Protein AF-A0A812WUX8-F1 (afdb_monomer_lite)

Organism: Symbiodinium pilosum (NCBI:txid2952)

Structure (mmCIF, N/CA/C/O backbone):
data_AF-A0A812WUX8-F1
#
_entry.id   AF-A0A812WUX8-F1
#
loop_
_atom_site.group_PDB
_atom_site.id
_atom_site.type_symbol
_atom_site.label_atom_id
_atom_site.label_alt_id
_atom_site.label_comp_id
_atom_site.label_asym_id
_atom_site.label_entity_id
_atom_site.label_seq_id
_atom_site.pdbx_PDB_ins_code
_atom_site.Cartn_x
_atom_site.Cartn_y
_atom_site.Cartn_z
_atom_site.occupancy
_atom_site.B_iso_or_equiv
_atom_site.auth_seq_id
_atom_site.auth_comp_id
_atom_site.auth_asym_id
_atom_site.auth_atom_id
_atom_site.pdbx_PDB_model_num
ATOM 1 N N . MET A 1 1 ? 25.945 9.330 26.900 1.00 35.69 1 MET A N 1
ATOM 2 C CA . MET A 1 1 ? 24.870 10.074 27.584 1.00 35.69 1 MET A CA 1
ATOM 3 C C . MET A 1 1 ? 23.588 9.298 27.374 1.00 35.69 1 MET A C 1
ATOM 5 O O . MET A 1 1 ? 23.175 9.161 26.233 1.00 35.69 1 MET A O 1
ATOM 9 N N . VAL A 1 2 ? 23.043 8.700 28.431 1.00 39.44 2 VAL A N 1
ATOM 10 C CA . VAL A 1 2 ? 21.723 8.056 28.388 1.00 39.44 2 VAL A CA 1
ATOM 11 C C . VAL A 1 2 ? 20.717 9.194 28.241 1.00 39.44 2 VAL A C 1
ATOM 13 O O . VAL A 1 2 ? 20.688 10.071 29.102 1.00 39.44 2 VAL A O 1
ATOM 16 N N . ALA A 1 3 ? 20.000 9.258 27.118 1.00 45.72 3 ALA A N 1
ATOM 17 C CA . ALA A 1 3 ? 18.917 10.221 26.953 1.00 45.72 3 ALA A CA 1
ATOM 18 C C . ALA A 1 3 ? 17.930 10.015 28.109 1.00 45.72 3 ALA A C 1
ATOM 20 O O . ALA A 1 3 ? 17.548 8.876 28.385 1.00 45.72 3 ALA A O 1
ATOM 21 N N . ALA A 1 4 ? 17.582 11.079 28.833 1.00 50.16 4 ALA A N 1
ATOM 22 C CA . ALA A 1 4 ? 16.507 11.000 29.807 1.00 50.16 4 ALA A CA 1
ATOM 23 C C . ALA A 1 4 ? 15.247 10.549 29.054 1.00 50.16 4 ALA A C 1
ATOM 25 O O . ALA A 1 4 ? 14.878 11.179 28.065 1.00 50.16 4 ALA A O 1
ATOM 26 N N . ASN A 1 5 ? 14.636 9.435 29.467 1.00 55.25 5 ASN A N 1
ATOM 27 C CA . ASN A 1 5 ? 13.301 9.080 28.993 1.00 55.25 5 ASN A CA 1
ATOM 28 C C . ASN A 1 5 ? 12.353 10.149 29.541 1.00 55.25 5 ASN A C 1
ATOM 30 O O . ASN A 1 5 ? 11.999 10.125 30.720 1.00 55.25 5 ASN A O 1
ATOM 34 N N . GLU A 1 6 ? 12.022 11.127 28.708 1.00 72.94 6 GLU A N 1
ATOM 35 C CA . GLU A 1 6 ? 11.059 12.169 29.034 1.00 72.94 6 GLU A CA 1
ATOM 36 C C . GLU A 1 6 ? 9.650 11.652 28.755 1.00 72.94 6 GLU A C 1
ATOM 38 O O . GLU A 1 6 ? 9.438 10.853 27.843 1.00 72.94 6 GLU A O 1
ATOM 43 N N . MET A 1 7 ? 8.693 12.074 29.578 1.00 81.88 7 MET A N 1
ATOM 44 C CA . MET A 1 7 ? 7.343 11.520 29.563 1.00 81.88 7 MET A CA 1
ATOM 45 C C . MET A 1 7 ? 6.387 12.486 28.868 1.00 81.88 7 MET A C 1
ATOM 47 O O . MET A 1 7 ? 6.335 13.670 29.200 1.00 81.88 7 MET A O 1
ATOM 51 N N . LEU A 1 8 ? 5.610 11.964 27.927 1.00 87.62 8 LEU A N 1
ATOM 52 C CA . LEU A 1 8 ? 4.454 12.624 27.345 1.00 87.62 8 LEU A CA 1
ATOM 53 C C . LEU A 1 8 ? 3.216 12.297 28.176 1.00 87.62 8 LEU A C 1
ATOM 55 O O . LEU A 1 8 ? 2.944 11.123 28.436 1.00 87.62 8 LEU A O 1
ATOM 59 N N . GLN A 1 9 ? 2.437 13.313 28.542 1.00 88.69 9 GLN A N 1
ATOM 60 C CA . GLN A 1 9 ? 1.158 13.093 29.206 1.00 88.69 9 GLN A CA 1
ATOM 61 C C . GLN A 1 9 ? 0.034 13.006 28.172 1.00 88.69 9 GLN A C 1
ATOM 63 O O . GLN A 1 9 ? -0.176 13.926 27.384 1.00 88.69 9 GLN A O 1
ATOM 68 N N . VAL A 1 10 ? -0.715 11.906 28.201 1.00 90.50 10 VAL A N 1
ATOM 69 C CA . VAL A 1 10 ? -1.926 11.724 27.396 1.00 90.50 10 VAL A CA 1
ATOM 70 C C . VAL A 1 10 ? -3.120 11.575 28.328 1.00 90.50 10 VAL A C 1
ATOM 72 O O . VAL A 1 10 ? -3.087 10.753 29.239 1.00 90.50 10 VAL A O 1
ATOM 75 N N . ALA A 1 11 ? -4.187 12.338 28.104 1.00 90.50 11 ALA A N 1
ATOM 76 C CA . ALA A 1 11 ? -5.390 12.305 28.932 1.00 90.50 11 ALA A CA 1
ATOM 77 C C . ALA A 1 11 ? -6.656 12.046 28.108 1.00 90.50 11 ALA A C 1
ATOM 79 O O . ALA A 1 11 ? -6.882 12.678 27.078 1.00 90.50 11 ALA A O 1
ATOM 80 N N . LEU A 1 12 ? -7.518 11.149 28.585 1.00 88.81 12 LEU A N 1
ATOM 81 C CA . LEU A 1 12 ? -8.880 11.000 28.079 1.00 88.81 12 LEU A CA 1
ATOM 82 C C . LEU A 1 12 ? -9.805 12.049 28.701 1.00 88.81 12 LEU A C 1
ATOM 84 O O . LEU A 1 12 ? -9.626 12.465 29.844 1.00 88.81 12 LEU A O 1
ATOM 88 N N . LEU A 1 13 ? -10.894 12.362 27.996 1.00 83.81 13 LEU A N 1
ATOM 89 C CA . LEU A 1 13 ? -12.014 13.142 28.543 1.00 83.81 13 LEU A CA 1
ATOM 90 C C . LEU A 1 13 ? -12.630 12.529 29.810 1.00 83.81 13 LEU A C 1
ATOM 92 O O . LEU A 1 13 ? -13.200 13.245 30.626 1.00 83.81 13 LEU A O 1
ATOM 96 N N . SER A 1 14 ? -12.509 11.211 29.986 1.00 84.12 14 SER A N 1
ATOM 97 C CA . SER A 1 14 ? -12.950 10.507 31.193 1.00 84.12 14 SER A CA 1
ATOM 98 C C . SER A 1 14 ? -12.057 10.757 32.415 1.00 84.12 14 SER A C 1
ATOM 100 O O . SER A 1 14 ? -12.403 10.321 33.509 1.00 84.12 14 SER A O 1
ATOM 102 N N . GLY A 1 15 ? -10.908 11.419 32.242 1.00 83.88 15 GLY A N 1
ATOM 103 C CA . GLY A 1 15 ? -9.923 11.679 33.292 1.00 83.88 15 GLY A CA 1
ATOM 104 C C . GLY A 1 15 ? -8.847 10.598 33.450 1.00 83.88 15 GLY A C 1
ATOM 105 O O . GLY A 1 15 ? -7.924 10.793 34.235 1.00 83.88 15 GLY A O 1
ATOM 106 N N . LYS A 1 16 ? -8.913 9.478 32.710 1.00 89.88 16 LYS A N 1
ATOM 107 C CA . LYS A 1 16 ? -7.821 8.484 32.681 1.00 89.88 16 LYS A CA 1
ATOM 108 C C . LYS A 1 16 ? -6.616 9.083 31.950 1.00 89.88 16 LYS A C 1
ATOM 110 O O . LYS A 1 16 ? -6.774 9.627 30.857 1.00 89.88 16 LYS A O 1
ATOM 115 N N . THR A 1 17 ? -5.431 8.964 32.536 1.00 90.62 17 THR A N 1
ATOM 116 C CA . THR A 1 17 ? -4.183 9.496 31.976 1.00 90.62 17 THR A CA 1
ATOM 117 C C . THR A 1 17 ? -3.142 8.401 31.806 1.00 90.62 17 THR A C 1
ATOM 119 O O . THR A 1 17 ? -3.077 7.503 32.642 1.00 90.62 17 THR A O 1
ATOM 122 N N . ALA A 1 18 ? -2.314 8.521 30.776 1.00 89.88 18 ALA A N 1
ATOM 123 C CA . ALA A 1 18 ? -1.148 7.686 30.517 1.00 89.88 18 ALA A CA 1
ATOM 124 C C . ALA A 1 18 ? 0.110 8.557 30.463 1.00 89.88 18 ALA A C 1
ATOM 126 O O . ALA A 1 18 ? 0.045 9.712 30.020 1.00 89.88 18 ALA A O 1
ATOM 127 N N . GLN A 1 19 ? 1.238 8.016 30.922 1.00 89.19 19 GLN A N 1
ATOM 128 C CA . GLN A 1 19 ? 2.534 8.687 30.820 1.00 89.19 19 GLN A CA 1
ATOM 129 C C . GLN A 1 19 ? 3.487 7.850 29.977 1.00 89.19 19 GLN A C 1
ATOM 131 O O . GLN A 1 19 ? 3.997 6.822 30.416 1.00 89.19 19 GLN A O 1
ATOM 136 N N . LEU A 1 20 ? 3.759 8.332 28.769 1.00 87.12 20 LEU A N 1
ATOM 137 C CA . LEU A 1 20 ? 4.459 7.558 27.755 1.00 87.12 20 LEU A CA 1
ATOM 138 C C . LEU A 1 20 ? 5.887 8.068 27.587 1.00 87.12 20 LEU A C 1
ATOM 140 O O . LEU A 1 20 ? 6.066 9.266 27.358 1.00 87.12 20 LEU A O 1
ATOM 144 N N . PRO A 1 21 ? 6.908 7.201 27.657 1.00 83.19 21 PRO A N 1
ATOM 145 C CA . PRO A 1 21 ? 8.272 7.617 27.379 1.00 83.19 21 PRO A CA 1
ATOM 146 C C . PRO A 1 21 ? 8.403 7.979 25.897 1.00 83.19 21 PRO A C 1
ATOM 148 O O . PRO A 1 21 ? 8.082 7.171 25.025 1.00 83.19 21 PRO A O 1
ATOM 151 N N . ILE A 1 22 ? 8.900 9.179 25.610 1.00 83.25 22 ILE A N 1
ATOM 152 C CA . ILE A 1 22 ? 9.158 9.652 24.249 1.00 83.25 22 ILE A CA 1
ATOM 153 C C . ILE A 1 22 ? 10.637 9.994 24.059 1.00 83.25 22 ILE A C 1
ATOM 155 O O . ILE A 1 22 ? 11.325 10.463 24.965 1.00 83.25 22 ILE A O 1
ATOM 159 N N . GLN A 1 23 ? 11.131 9.756 22.847 1.00 78.88 23 GLN A N 1
ATOM 160 C CA . GLN A 1 23 ? 12.439 10.215 22.383 1.00 78.88 23 GLN A CA 1
ATOM 161 C C . GLN A 1 23 ? 12.291 11.497 21.549 1.00 78.88 23 GLN A C 1
ATOM 163 O O . GLN A 1 23 ? 11.221 11.725 20.967 1.00 78.88 23 GLN A O 1
ATOM 168 N N . PRO A 1 24 ? 13.351 12.321 21.430 1.00 68.12 24 PRO A N 1
ATOM 169 C CA . PRO A 1 24 ? 13.384 13.384 20.432 1.00 68.12 24 PRO A CA 1
ATOM 170 C C . PRO A 1 24 ? 13.048 12.781 19.063 1.00 68.12 24 PRO A C 1
ATOM 172 O O . PRO A 1 24 ? 13.654 11.781 18.689 1.00 68.12 24 PRO A O 1
ATOM 175 N N . GLU A 1 25 ? 12.085 13.372 18.349 1.00 72.19 25 GLU A N 1
ATOM 176 C CA . GLU A 1 25 ? 11.562 12.902 17.046 1.00 72.19 25 GLU A CA 1
ATOM 177 C C . GLU A 1 25 ? 10.515 11.773 17.086 1.00 72.19 25 GLU A C 1
ATOM 179 O O . GLU A 1 25 ? 10.181 11.217 16.039 1.00 72.19 25 GLU A O 1
ATOM 184 N N . THR A 1 26 ? 9.947 11.444 18.250 1.00 80.81 26 THR A N 1
ATOM 185 C CA . THR A 1 26 ? 8.851 10.459 18.301 1.00 80.81 26 THR A CA 1
ATOM 186 C C . THR A 1 26 ? 7.630 10.986 17.540 1.00 80.81 26 THR A C 1
ATOM 188 O O . THR A 1 26 ? 7.135 12.091 17.794 1.00 80.81 26 THR A O 1
ATOM 191 N N . MET A 1 27 ? 7.142 10.189 16.591 1.00 84.31 27 MET A N 1
ATOM 192 C CA . MET A 1 27 ? 5.969 10.511 15.779 1.00 84.31 27 MET A CA 1
ATOM 193 C C . MET A 1 27 ? 4.684 10.162 16.531 1.00 84.31 27 MET A C 1
ATOM 195 O O . MET A 1 27 ? 4.635 9.179 17.271 1.00 84.31 27 MET A O 1
ATOM 199 N N . LEU A 1 28 ? 3.607 10.915 16.297 1.00 84.75 28 LEU A N 1
ATOM 200 C CA . LEU A 1 28 ? 2.326 10.675 16.964 1.00 84.75 28 LEU A CA 1
ATOM 201 C C . LEU A 1 28 ? 1.797 9.248 16.749 1.00 84.75 28 LEU A C 1
ATOM 203 O O . LEU A 1 28 ? 1.215 8.677 17.665 1.00 84.75 28 LEU A O 1
ATOM 207 N N . LYS A 1 29 ? 2.026 8.642 15.576 1.00 82.19 29 LYS A N 1
ATOM 208 C CA . LYS A 1 29 ? 1.666 7.240 15.293 1.00 82.19 29 LYS A CA 1
ATOM 209 C C . LYS A 1 29 ? 2.300 6.248 16.276 1.00 82.19 29 LYS A C 1
ATOM 211 O O . LYS A 1 29 ? 1.647 5.280 16.649 1.00 82.19 29 LYS A O 1
ATOM 216 N N . GLU A 1 30 ? 3.539 6.490 16.701 1.00 81.19 30 GLU A N 1
ATOM 217 C CA . GLU A 1 30 ? 4.257 5.626 17.651 1.00 81.19 30 GLU A CA 1
ATOM 218 C C . GLU A 1 30 ? 3.699 5.791 19.066 1.00 81.19 30 GLU A C 1
ATOM 220 O O . GLU A 1 30 ? 3.451 4.810 19.764 1.00 81.19 30 GLU A O 1
ATOM 225 N N . VAL A 1 31 ? 3.412 7.036 19.452 1.00 86.94 31 VAL A N 1
ATOM 226 C CA . VAL A 1 31 ? 2.749 7.349 20.724 1.00 86.94 31 VAL A CA 1
ATOM 227 C C . VAL A 1 31 ? 1.349 6.750 20.777 1.00 86.94 31 VAL A C 1
ATOM 229 O O . VAL A 1 31 ? 0.932 6.267 21.824 1.00 86.94 31 VAL A O 1
ATOM 232 N N . LYS A 1 32 ? 0.620 6.769 19.658 1.00 87.31 32 LYS A N 1
ATOM 233 C CA . LYS A 1 32 ? -0.761 6.295 19.578 1.00 87.31 32 LYS A CA 1
ATOM 234 C C . LYS A 1 32 ? -0.898 4.853 20.035 1.00 87.31 32 LYS A C 1
ATOM 236 O O . LYS A 1 32 ? -1.751 4.581 20.865 1.00 87.31 32 LYS A O 1
ATOM 241 N N . GLU A 1 33 ? -0.058 3.960 19.523 1.00 82.94 33 GLU A N 1
ATOM 242 C CA . GLU A 1 33 ? -0.128 2.537 19.861 1.00 82.94 33 GLU A CA 1
ATOM 243 C C . GLU A 1 33 ? 0.138 2.304 21.357 1.00 82.94 33 GLU A C 1
ATOM 245 O O . GLU A 1 33 ? -0.647 1.632 22.021 1.00 82.94 33 GLU A O 1
ATOM 250 N N . ALA A 1 34 ? 1.163 2.954 21.916 1.00 86.31 34 ALA A N 1
ATOM 251 C CA . ALA A 1 34 ? 1.472 2.851 23.342 1.00 86.31 34 ALA A CA 1
ATOM 252 C C . ALA A 1 34 ? 0.381 3.480 24.234 1.00 86.31 34 ALA A C 1
ATOM 254 O O . ALA A 1 34 ? 0.028 2.929 25.276 1.00 86.31 34 ALA A O 1
ATOM 255 N N . ALA A 1 35 ? -0.195 4.607 23.805 1.00 88.00 35 ALA A N 1
ATOM 256 C CA . ALA A 1 35 ? -1.298 5.270 24.494 1.00 88.00 35 ALA A CA 1
ATOM 257 C C . ALA A 1 35 ? -2.561 4.409 24.508 1.00 88.00 35 ALA A C 1
ATOM 259 O O . ALA A 1 35 ? -3.233 4.330 25.532 1.00 88.00 35 ALA A O 1
ATOM 260 N N . GLU A 1 36 ? -2.897 3.784 23.379 1.00 88.69 36 GLU A N 1
ATOM 261 C CA . GLU A 1 36 ? -4.043 2.886 23.268 1.00 88.69 36 GLU A CA 1
ATOM 262 C C . GLU A 1 36 ? -3.899 1.713 24.249 1.00 88.69 36 GLU A C 1
ATOM 264 O O . GLU A 1 36 ? -4.843 1.422 24.990 1.00 88.69 36 GLU A O 1
ATOM 269 N N . ASP A 1 37 ? -2.715 1.097 24.314 1.00 85.44 37 ASP A N 1
ATOM 270 C CA . ASP A 1 37 ? -2.436 -0.035 25.202 1.00 85.44 37 ASP A CA 1
ATOM 271 C C . ASP A 1 37 ? -2.526 0.351 26.690 1.00 85.44 37 ASP A C 1
ATOM 273 O O . ASP A 1 37 ? -3.192 -0.335 27.465 1.00 85.44 37 ASP A O 1
ATOM 277 N N . GLU A 1 38 ? -1.927 1.474 27.104 1.00 86.94 38 GLU A N 1
ATOM 278 C CA . GLU A 1 38 ? -1.958 1.925 28.507 1.00 86.94 38 GLU A CA 1
ATOM 279 C C . GLU A 1 38 ? -3.354 2.423 28.933 1.00 86.94 38 GLU A C 1
ATOM 281 O O . GLU A 1 38 ? -3.821 2.195 30.057 1.00 86.94 38 GLU A O 1
ATOM 286 N N . LEU A 1 39 ? -4.071 3.086 28.022 1.00 86.81 39 LEU A N 1
ATOM 287 C CA . LEU A 1 39 ? -5.416 3.595 28.283 1.00 86.81 39 LEU A CA 1
ATOM 288 C C . LEU A 1 39 ? -6.505 2.533 28.093 1.00 86.81 39 LEU A C 1
ATOM 290 O O . LEU A 1 39 ? -7.636 2.766 28.528 1.00 86.81 39 LEU A O 1
ATOM 294 N N . GLU A 1 40 ? -6.172 1.363 27.546 1.00 86.31 40 GLU A N 1
ATOM 295 C CA . GLU A 1 40 ? -7.087 0.260 27.222 1.00 86.31 40 GLU A CA 1
ATOM 296 C C . GLU A 1 40 ? -8.281 0.704 26.354 1.00 86.31 40 GLU A C 1
ATOM 298 O O . GLU A 1 40 ? -9.399 0.193 26.478 1.00 86.31 40 GLU A O 1
ATOM 303 N N . VAL A 1 41 ? -8.063 1.679 25.470 1.00 87.38 41 VAL A N 1
ATOM 304 C CA . VAL A 1 41 ? -9.094 2.224 24.578 1.00 87.38 41 VAL A CA 1
ATOM 305 C C . VAL A 1 41 ? -8.490 2.598 23.233 1.00 87.38 41 VAL A C 1
ATOM 307 O O . VAL A 1 41 ? -7.381 3.116 23.169 1.00 87.38 41 VAL A O 1
ATOM 310 N N . GLY A 1 42 ? -9.223 2.359 22.146 1.00 84.31 42 GLY A N 1
ATOM 311 C CA . GLY A 1 42 ? -8.822 2.812 20.819 1.00 84.31 42 GLY A CA 1
ATOM 312 C C . GLY A 1 42 ? -8.941 4.328 20.716 1.00 84.31 42 GLY A C 1
ATOM 313 O O . GLY A 1 42 ? -9.974 4.893 21.085 1.00 84.31 42 GLY A O 1
ATOM 314 N N . ILE A 1 43 ? -7.907 4.995 20.208 1.00 86.75 43 ILE A N 1
ATOM 315 C CA . ILE A 1 43 ? -7.831 6.454 20.136 1.00 86.75 43 ILE A CA 1
ATOM 316 C C . ILE A 1 43 ? -8.137 6.892 18.705 1.00 86.75 43 ILE A C 1
ATOM 318 O O . ILE A 1 43 ? -7.474 6.502 17.743 1.00 86.75 43 ILE A O 1
ATOM 322 N N . ARG A 1 44 ? -9.152 7.744 18.548 1.00 84.00 44 ARG A N 1
ATOM 323 C CA . ARG A 1 44 ? -9.559 8.277 17.243 1.00 84.00 44 ARG A CA 1
ATOM 324 C C . ARG A 1 44 ? -8.549 9.300 16.733 1.00 84.00 44 ARG A C 1
ATOM 326 O O . ARG A 1 44 ? -8.088 9.203 15.600 1.00 84.00 44 ARG A O 1
ATOM 333 N N . HIS A 1 45 ? -8.226 10.279 17.569 1.00 86.75 45 HIS A N 1
ATOM 334 C CA . HIS A 1 45 ? -7.258 11.335 17.291 1.00 86.75 45 HIS A CA 1
ATOM 335 C C . HIS A 1 45 ? -6.772 11.965 18.599 1.00 86.75 45 HIS A C 1
ATOM 337 O O . HIS A 1 45 ? -7.400 11.806 19.651 1.00 86.75 45 HIS A O 1
ATOM 343 N N . PHE A 1 46 ? -5.660 12.689 18.505 1.00 89.06 46 PHE A N 1
ATOM 344 C CA . PHE A 1 46 ? -5.132 13.511 19.586 1.00 89.06 46 PHE A CA 1
ATOM 345 C C . PHE A 1 46 ? -5.424 14.980 19.314 1.00 89.06 46 PHE A C 1
ATOM 347 O O . PHE A 1 46 ? -5.433 15.415 18.160 1.00 89.06 46 PHE A O 1
ATOM 354 N N . VAL A 1 47 ? -5.648 15.735 20.380 1.00 90.19 47 VAL A N 1
ATOM 355 C CA . VAL A 1 47 ? -5.896 17.173 20.352 1.00 90.19 47 VAL A CA 1
ATOM 356 C C . VAL A 1 47 ? -4.890 17.846 21.277 1.00 90.19 47 VAL A C 1
ATOM 358 O O . VAL A 1 47 ? -4.633 17.361 22.380 1.00 90.19 47 VAL A O 1
ATOM 361 N N . ARG A 1 48 ? -4.295 18.944 20.816 1.00 89.12 48 ARG A N 1
ATOM 362 C CA . ARG A 1 48 ? -3.445 19.810 21.642 1.00 89.12 48 ARG A CA 1
ATOM 363 C C . ARG A 1 48 ? -4.283 20.673 22.579 1.00 89.12 48 ARG A C 1
ATOM 365 O O . ARG A 1 48 ? -5.473 20.867 22.356 1.00 89.12 48 ARG A O 1
ATOM 372 N N . GLU A 1 49 ? -3.641 21.277 23.574 1.00 83.81 49 GLU A N 1
ATOM 373 C CA . GLU A 1 49 ? -4.295 22.243 24.471 1.00 83.81 49 GLU A CA 1
ATOM 374 C C . GLU A 1 49 ? -4.925 23.437 23.731 1.00 83.81 49 GLU A C 1
ATOM 376 O O . GLU A 1 49 ? -5.919 23.993 24.188 1.00 83.81 49 GLU A O 1
ATOM 381 N N . ASP A 1 50 ? -4.391 23.805 22.562 1.00 82.88 50 ASP A N 1
ATOM 382 C CA . ASP A 1 50 ? -4.934 24.870 21.709 1.00 82.88 50 ASP A CA 1
ATOM 383 C C . ASP A 1 50 ? -6.166 24.445 20.880 1.00 82.88 50 ASP A C 1
ATOM 385 O O . ASP A 1 50 ? -6.711 25.248 20.121 1.00 82.88 50 ASP A O 1
ATOM 389 N N . GLY A 1 51 ? -6.621 23.195 21.019 1.00 82.62 51 GLY A N 1
ATOM 390 C CA . GLY A 1 51 ? -7.754 22.633 20.284 1.00 82.62 51 GLY A CA 1
ATOM 391 C C . GLY A 1 51 ? -7.401 22.084 18.897 1.00 82.62 51 GLY A C 1
ATOM 392 O O . GLY A 1 51 ? -8.289 21.609 18.185 1.00 82.62 51 GLY A O 1
ATOM 393 N N . THR A 1 52 ? -6.129 22.110 18.493 1.00 87.00 52 THR A N 1
ATOM 394 C CA . THR A 1 52 ? -5.697 21.597 17.187 1.00 87.00 52 THR A CA 1
ATOM 395 C C . THR A 1 52 ? -5.683 20.071 17.176 1.00 87.00 52 THR A C 1
ATOM 397 O O . THR A 1 52 ? -5.003 19.441 17.988 1.00 87.00 52 THR A O 1
ATOM 400 N N . VAL A 1 53 ? -6.386 19.465 16.213 1.00 87.12 53 VAL A N 1
ATOM 401 C CA . VAL A 1 53 ? -6.315 18.018 15.965 1.00 87.12 53 VAL A CA 1
ATOM 402 C C . VAL A 1 53 ? -4.980 17.672 15.317 1.00 87.12 53 VAL A C 1
ATOM 404 O O . VAL A 1 53 ? -4.611 18.247 14.291 1.00 87.12 53 VAL A O 1
ATOM 407 N N . MET A 1 54 ? -4.270 16.712 15.901 1.00 85.38 54 MET A N 1
ATOM 408 C CA . MET A 1 54 ? -2.976 16.278 15.400 1.00 85.38 54 MET A CA 1
ATOM 409 C C . MET A 1 54 ? -3.091 15.151 14.370 1.00 85.38 54 MET A C 1
ATOM 411 O O . MET A 1 54 ? -3.881 14.217 14.521 1.00 85.38 54 MET A O 1
ATOM 415 N N . GLY A 1 55 ? -2.258 15.227 13.332 1.00 80.75 55 GLY A N 1
ATOM 416 C CA . GLY A 1 55 ? -2.095 14.162 12.341 1.00 80.75 55 GLY A CA 1
ATOM 417 C C . GLY A 1 55 ? -1.112 13.087 12.811 1.00 80.75 55 GLY A C 1
ATOM 418 O O . GLY A 1 55 ? -0.162 13.388 13.529 1.00 80.75 55 GLY A O 1
ATOM 419 N N . GLU A 1 56 ? -1.290 11.841 12.359 1.00 74.81 56 GLU A N 1
ATOM 420 C CA . GLU A 1 56 ? -0.459 10.691 12.776 1.00 74.81 56 GLU A CA 1
ATOM 421 C C . GLU A 1 56 ? 1.048 10.878 12.494 1.00 74.81 56 GLU A C 1
ATOM 423 O O . GLU A 1 56 ? 1.886 10.301 13.186 1.00 74.81 56 GLU A O 1
ATOM 428 N N . TRP A 1 57 ? 1.396 11.723 11.519 1.00 77.62 57 TRP A N 1
ATOM 429 C CA . TRP A 1 57 ? 2.775 12.002 11.098 1.00 77.62 57 TRP A CA 1
ATOM 430 C C . TRP A 1 57 ? 3.361 13.296 11.676 1.00 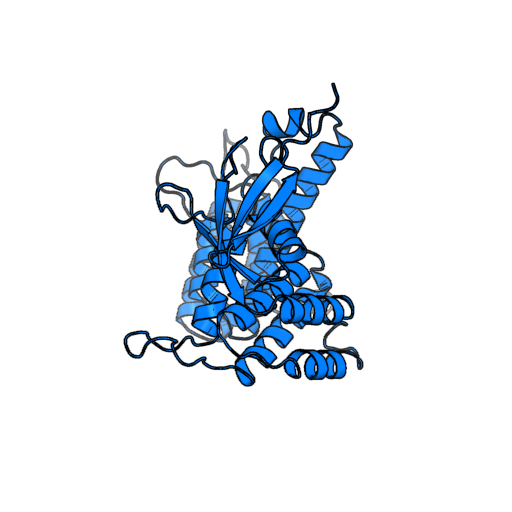77.62 57 TRP A C 1
ATOM 432 O O . TRP A 1 57 ? 4.381 13.788 11.201 1.00 77.62 57 TRP A O 1
ATOM 442 N N . GLN A 1 58 ? 2.714 13.895 12.672 1.00 81.94 58 GLN A N 1
ATOM 443 C CA . GLN A 1 58 ? 3.274 15.046 13.372 1.00 81.94 58 GLN A CA 1
ATOM 444 C C . GLN A 1 58 ? 4.185 14.588 14.513 1.00 81.94 58 GLN A C 1
ATOM 446 O O . GLN A 1 58 ? 3.886 13.618 15.209 1.00 81.94 58 GLN A O 1
ATOM 451 N N . MET A 1 59 ? 5.294 15.305 14.712 1.00 84.12 59 MET A N 1
ATOM 452 C CA . MET A 1 59 ? 6.176 15.072 15.855 1.00 84.12 59 MET A CA 1
ATOM 453 C C . MET A 1 59 ? 5.541 15.604 17.134 1.00 84.12 59 MET A C 1
ATOM 455 O O . MET A 1 59 ? 4.984 16.710 17.152 1.00 84.12 59 MET A O 1
ATOM 459 N N . VAL A 1 60 ? 5.677 14.824 18.201 1.00 84.50 60 VAL A N 1
ATOM 460 C CA . VAL A 1 60 ? 5.216 15.215 19.530 1.00 84.50 60 VAL A CA 1
ATOM 461 C C . VAL A 1 60 ? 6.313 16.003 20.241 1.00 84.50 60 VAL A C 1
ATOM 463 O O . VAL A 1 60 ? 7.501 15.707 20.083 1.00 84.50 60 VAL A O 1
ATOM 466 N N . ARG A 1 61 ? 5.939 17.059 20.970 1.00 81.31 61 ARG A N 1
ATOM 467 C CA . ARG A 1 61 ? 6.902 17.937 21.646 1.00 81.31 61 ARG A CA 1
ATOM 468 C C . ARG A 1 61 ? 7.171 17.465 23.072 1.00 81.31 61 ARG A C 1
ATOM 470 O O . ARG A 1 61 ? 6.313 16.896 23.739 1.00 81.31 61 ARG A O 1
ATOM 477 N N . GLN A 1 62 ? 8.381 17.743 23.546 1.00 72.62 62 GLN A N 1
ATOM 478 C CA . GLN A 1 62 ? 8.782 17.484 24.928 1.00 72.62 62 GLN A CA 1
ATOM 479 C C . GLN A 1 62 ? 7.921 18.305 25.898 1.00 72.62 62 GLN A C 1
ATOM 481 O O . GLN A 1 62 ? 7.703 19.495 25.669 1.00 72.62 62 GLN A O 1
ATOM 486 N N . GLY A 1 63 ? 7.435 17.669 26.970 1.00 71.75 63 GLY A N 1
ATOM 487 C CA . GLY A 1 63 ? 6.591 18.308 27.989 1.00 71.75 63 GLY A CA 1
ATOM 488 C C . GLY A 1 63 ? 5.186 18.702 27.517 1.00 71.75 63 GLY A C 1
ATOM 489 O O . GLY A 1 63 ? 4.484 19.409 28.234 1.00 71.75 63 GLY A O 1
ATOM 490 N N . GLU A 1 64 ? 4.781 18.277 26.318 1.00 81.44 64 GLU A N 1
ATOM 491 C CA . GLU A 1 64 ? 3.438 18.508 25.789 1.00 81.44 64 GLU A CA 1
ATOM 492 C C . GLU A 1 64 ? 2.408 17.629 26.518 1.00 81.44 64 GLU A C 1
ATOM 494 O O . GLU A 1 64 ? 2.699 16.505 26.930 1.00 81.44 64 GLU A O 1
ATOM 499 N N . SER A 1 65 ? 1.190 18.144 26.673 1.00 85.25 65 SER A N 1
ATOM 500 C CA . SER A 1 65 ? 0.037 17.372 27.132 1.00 85.25 65 SER A CA 1
ATOM 501 C C . SER A 1 65 ? -0.928 17.215 25.966 1.00 85.25 65 SER A C 1
ATOM 503 O O . SER A 1 65 ? -1.289 18.197 25.311 1.00 85.25 65 SER A O 1
ATOM 505 N N . LEU A 1 66 ? -1.323 15.976 25.678 1.00 90.25 66 LEU A N 1
ATOM 506 C CA . LEU A 1 66 ? -2.264 15.666 24.610 1.00 90.25 66 LEU A CA 1
ATOM 507 C C . LEU A 1 66 ? -3.570 15.130 25.174 1.00 90.25 66 LEU A C 1
ATOM 509 O O . LEU A 1 66 ? -3.601 14.254 26.038 1.00 90.25 66 LEU A O 1
ATOM 513 N N . GLN A 1 67 ? -4.669 15.593 24.600 1.00 90.56 67 GLN A N 1
ATOM 514 C CA . GLN A 1 67 ? -5.985 15.054 24.866 1.00 90.56 67 GLN A CA 1
ATOM 515 C C . GLN A 1 67 ? -6.313 13.967 23.838 1.00 90.56 67 GLN A C 1
ATOM 517 O O . GLN A 1 67 ? -6.391 14.230 22.638 1.00 90.56 67 GLN A O 1
ATOM 522 N N . ALA A 1 68 ? -6.506 12.734 24.299 1.00 89.75 68 ALA A N 1
ATOM 523 C CA . ALA A 1 68 ? -6.899 11.607 23.466 1.00 89.75 68 ALA A CA 1
ATOM 524 C C . ALA A 1 68 ? -8.425 11.481 23.410 1.00 89.75 68 ALA A C 1
ATOM 526 O O . ALA A 1 68 ? -9.116 11.412 24.431 1.00 89.75 68 ALA A O 1
ATOM 527 N N . VAL A 1 69 ? -8.961 11.413 22.193 1.00 86.69 69 VAL A N 1
ATOM 528 C CA . VAL A 1 69 ? -10.386 11.171 21.966 1.00 86.69 69 VAL A CA 1
ATOM 529 C C . VAL A 1 69 ? -10.603 9.675 21.780 1.00 86.69 69 VAL A C 1
ATOM 531 O O . VAL A 1 69 ? -10.169 9.101 20.781 1.00 86.69 69 VAL A O 1
ATOM 534 N N . ALA A 1 70 ? -11.277 9.041 22.743 1.00 85.44 70 ALA A N 1
ATOM 535 C CA . ALA A 1 70 ? -11.668 7.637 22.652 1.00 85.44 70 ALA A CA 1
ATOM 536 C C . ALA A 1 70 ? -12.572 7.407 21.430 1.00 85.44 70 ALA A C 1
ATOM 538 O O . ALA A 1 70 ? -13.468 8.205 21.150 1.00 85.44 70 ALA A O 1
ATOM 539 N N . GLY A 1 71 ? -12.321 6.326 20.697 1.00 78.19 71 GLY A N 1
ATOM 540 C CA . GLY A 1 71 ? -13.005 6.026 19.443 1.00 78.19 71 GLY A CA 1
ATOM 541 C C . GLY A 1 71 ? -13.587 4.622 19.351 1.00 78.19 71 GLY A C 1
ATOM 542 O O . GLY A 1 71 ? -14.662 4.463 18.784 1.00 78.19 71 GLY A O 1
ATOM 543 N N . TYR A 1 72 ? -12.896 3.601 19.861 1.00 80.69 72 TYR A N 1
ATOM 544 C CA . TYR A 1 72 ? -13.286 2.210 19.610 1.00 80.69 72 TYR A CA 1
ATOM 545 C C . TYR A 1 72 ? -12.737 1.227 20.650 1.00 80.69 72 TYR A C 1
ATOM 547 O O . TYR A 1 72 ? -11.878 1.569 21.466 1.00 80.69 72 TYR A O 1
ATOM 555 N N . ASN A 1 73 ? -13.233 -0.013 20.629 1.00 83.62 73 ASN A N 1
ATOM 556 C CA . ASN A 1 73 ? -12.761 -1.064 21.522 1.00 83.62 73 ASN A CA 1
ATOM 557 C C . ASN A 1 73 ? -11.406 -1.621 21.054 1.00 83.62 73 ASN A C 1
ATOM 559 O O . ASN A 1 73 ? -11.321 -2.312 20.039 1.00 83.62 73 ASN A O 1
ATOM 563 N N . ILE A 1 74 ? -10.342 -1.375 21.823 1.00 84.31 74 ILE A N 1
ATOM 564 C CA . ILE A 1 74 ? -8.986 -1.833 21.482 1.00 84.31 74 ILE A CA 1
ATOM 565 C C . ILE A 1 74 ? -8.865 -3.364 21.398 1.00 84.31 74 ILE A C 1
ATOM 567 O O . ILE A 1 74 ? -8.034 -3.888 20.660 1.00 84.31 74 ILE A O 1
ATOM 571 N N . LYS A 1 75 ? -9.740 -4.116 22.080 1.00 86.38 75 LYS A N 1
ATOM 572 C CA . LYS A 1 75 ? -9.740 -5.587 22.022 1.00 86.38 75 LYS A CA 1
ATOM 573 C C . LYS A 1 75 ? -10.046 -6.108 20.619 1.00 86.38 75 LYS A C 1
ATOM 575 O O . LYS A 1 75 ? -9.536 -7.163 20.251 1.00 86.38 75 LYS A O 1
ATOM 580 N N . VAL A 1 76 ? -10.822 -5.358 19.829 1.00 87.06 76 VAL A N 1
ATOM 581 C CA . VAL A 1 76 ? -11.085 -5.664 18.413 1.00 87.06 76 VAL A CA 1
ATOM 582 C C . VAL A 1 76 ? -9.773 -5.665 17.627 1.00 87.06 76 VAL A C 1
ATOM 584 O O . VAL A 1 76 ? -9.508 -6.609 16.883 1.00 87.06 76 VAL A O 1
ATOM 587 N N . ARG A 1 77 ? -8.911 -4.664 17.859 1.00 86.62 77 ARG A N 1
ATOM 588 C CA . ARG A 1 77 ? -7.582 -4.557 17.238 1.00 86.62 77 ARG A CA 1
ATOM 589 C C . ARG A 1 77 ? -6.707 -5.755 17.586 1.00 86.62 77 ARG A C 1
ATOM 591 O O . ARG A 1 77 ? -6.213 -6.423 16.683 1.00 86.62 77 ARG A O 1
ATOM 598 N N . HIS A 1 78 ? -6.553 -6.055 18.875 1.00 88.38 78 HIS A N 1
ATOM 599 C CA . HIS A 1 78 ? -5.693 -7.154 19.323 1.00 88.38 78 HIS A CA 1
ATOM 600 C C . HIS A 1 78 ? -6.178 -8.521 18.828 1.00 88.38 78 HIS A C 1
ATOM 602 O O . HIS A 1 78 ? -5.367 -9.352 18.423 1.00 88.38 78 HIS A O 1
ATOM 608 N N . HIS A 1 79 ? -7.495 -8.758 18.814 1.00 90.50 79 HIS A N 1
ATOM 609 C CA . HIS A 1 79 ? -8.054 -10.001 18.284 1.00 90.50 79 HIS A CA 1
ATOM 610 C C . HIS A 1 79 ? -7.789 -10.119 16.777 1.00 90.50 79 HIS A C 1
ATOM 612 O O . HIS A 1 79 ? -7.283 -11.145 16.320 1.00 90.50 79 HIS A O 1
ATOM 618 N N . ALA A 1 80 ? -8.046 -9.055 16.010 1.00 90.69 80 ALA A N 1
ATOM 619 C CA . ALA A 1 80 ? -7.757 -9.039 14.581 1.00 90.69 80 ALA A CA 1
ATOM 620 C C . ALA A 1 80 ? -6.265 -9.280 14.302 1.00 90.69 80 ALA A C 1
ATOM 622 O O . ALA A 1 80 ? -5.939 -10.117 13.468 1.00 90.69 80 ALA A O 1
ATOM 623 N N . GLN A 1 81 ? -5.357 -8.625 15.034 1.00 90.94 81 GLN A N 1
ATOM 624 C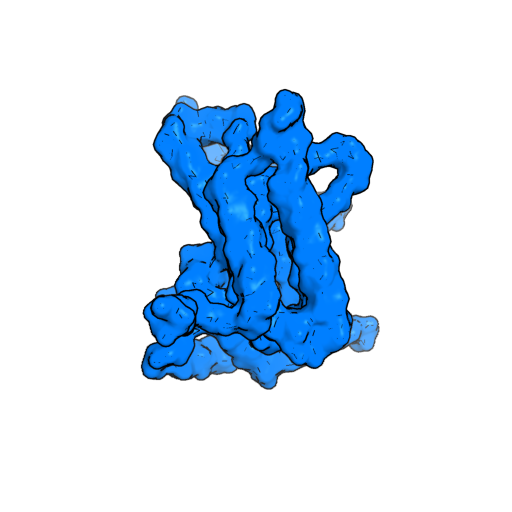 CA . GLN A 1 81 ? -3.909 -8.834 14.908 1.00 90.94 81 GLN A CA 1
ATOM 625 C C . GLN A 1 81 ? -3.509 -10.293 15.173 1.00 90.94 81 GLN A C 1
ATOM 627 O O . GLN A 1 81 ? -2.829 -10.895 14.348 1.00 90.94 81 GLN A O 1
ATOM 632 N N . ALA A 1 82 ? -4.008 -10.906 16.251 1.00 91.88 82 ALA A N 1
ATOM 633 C CA . ALA A 1 82 ? -3.690 -12.295 16.590 1.00 91.88 82 ALA A CA 1
ATOM 634 C C . ALA A 1 82 ? -4.160 -13.318 15.535 1.00 91.88 82 ALA A C 1
ATOM 636 O O . ALA A 1 82 ? -3.576 -14.400 15.412 1.00 91.88 82 ALA A O 1
ATOM 637 N N . LEU A 1 83 ? -5.230 -13.007 14.796 1.00 91.56 83 LEU A N 1
ATOM 638 C CA . LEU A 1 83 ? -5.693 -13.806 13.659 1.00 91.56 83 LEU A CA 1
ATOM 639 C C . LEU A 1 83 ? -4.888 -13.505 12.394 1.00 91.56 83 LEU A C 1
ATOM 641 O O . LEU A 1 83 ? -4.508 -14.434 11.681 1.00 91.56 83 LEU A O 1
ATOM 645 N N . LEU A 1 84 ? -4.580 -12.228 12.145 1.00 91.50 84 LEU A N 1
ATOM 646 C CA . LEU A 1 84 ? -3.743 -11.799 11.028 1.00 91.50 84 LEU A CA 1
ATOM 647 C C . LEU A 1 84 ? -2.346 -12.418 11.103 1.00 91.50 84 LEU A C 1
ATOM 649 O O . LEU A 1 84 ? -1.819 -12.829 10.080 1.00 91.50 84 LEU A O 1
ATOM 653 N N . ASP A 1 85 ? -1.779 -12.599 12.292 1.00 92.06 85 ASP A N 1
ATOM 654 C CA . ASP A 1 85 ? -0.481 -13.261 12.465 1.00 92.06 85 ASP A CA 1
ATOM 655 C C . ASP A 1 85 ? -0.469 -14.741 12.092 1.00 92.06 85 ASP A C 1
ATOM 657 O O . ASP A 1 85 ? 0.595 -15.320 11.878 1.00 92.06 85 ASP A O 1
ATOM 661 N N . LYS A 1 86 ? -1.647 -15.351 11.964 1.00 90.00 86 LYS A N 1
ATOM 662 C CA . LYS A 1 86 ? -1.808 -16.750 11.568 1.00 90.00 86 LYS A CA 1
ATOM 663 C C . LYS A 1 86 ? -2.199 -16.903 10.104 1.00 90.00 86 LYS A C 1
ATOM 665 O O . LYS A 1 86 ? -2.421 -18.040 9.687 1.00 90.00 86 LYS A O 1
ATOM 670 N N . ILE A 1 87 ? -2.327 -15.808 9.342 1.00 89.69 87 ILE A N 1
ATOM 671 C CA . ILE A 1 87 ? -2.801 -15.870 7.955 1.00 89.69 87 ILE A CA 1
ATOM 672 C C . ILE A 1 87 ? -1.932 -16.809 7.133 1.00 89.69 87 ILE A C 1
ATOM 674 O O . ILE A 1 87 ? -0.716 -16.887 7.281 1.00 89.69 87 ILE A O 1
ATOM 678 N N . THR A 1 88 ? -2.606 -17.538 6.259 1.00 86.44 88 THR A N 1
ATOM 679 C CA . THR A 1 88 ? -1.976 -18.422 5.287 1.00 86.44 88 THR A CA 1
ATOM 680 C C . THR A 1 88 ? -2.399 -17.971 3.897 1.00 86.44 88 THR A C 1
ATOM 682 O O . THR A 1 88 ? -3.460 -17.348 3.776 1.00 86.44 88 THR A O 1
ATOM 685 N N . PRO A 1 89 ? -1.606 -18.263 2.852 1.00 86.44 89 PRO A N 1
ATOM 686 C CA . PRO A 1 89 ? -1.984 -17.946 1.482 1.00 86.44 89 PRO A CA 1
ATOM 687 C C . PRO A 1 89 ? -3.401 -18.430 1.151 1.00 86.44 89 PRO A C 1
ATOM 689 O O . PRO A 1 89 ? -3.808 -19.501 1.595 1.00 86.44 89 PRO A O 1
ATOM 692 N N . VAL A 1 90 ? -4.126 -17.683 0.315 1.00 79.00 90 VAL A N 1
ATOM 693 C CA . VAL A 1 90 ? -5.506 -17.990 -0.129 1.00 79.00 90 VAL A CA 1
ATOM 694 C C . VAL A 1 90 ? -5.719 -19.442 -0.568 1.00 79.00 90 VAL A C 1
ATOM 696 O O . VAL A 1 90 ? -6.775 -20.017 -0.315 1.00 79.00 90 VAL A O 1
ATOM 699 N N . ASN A 1 91 ? -4.711 -20.055 -1.189 1.00 78.44 91 ASN A N 1
ATOM 700 C CA . ASN A 1 91 ? -4.781 -21.429 -1.691 1.00 78.44 91 ASN A CA 1
ATOM 701 C C . ASN A 1 91 ? -4.599 -22.500 -0.598 1.00 78.44 91 ASN A C 1
ATOM 703 O O . ASN A 1 91 ? -4.705 -23.694 -0.878 1.00 78.44 91 ASN A O 1
ATOM 707 N N . CYS A 1 92 ? -4.306 -22.107 0.643 1.00 83.25 92 CYS A N 1
ATOM 708 C CA . CYS A 1 92 ? -4.125 -23.020 1.762 1.00 83.25 92 CYS A CA 1
ATOM 709 C C . CYS A 1 92 ? -5.467 -23.330 2.455 1.00 83.25 92 CYS A C 1
ATOM 711 O O . CYS A 1 92 ? -6.257 -22.420 2.708 1.00 83.25 92 CYS A O 1
ATOM 713 N N . PRO A 1 93 ? -5.713 -24.587 2.880 1.00 78.75 93 PRO A N 1
ATOM 714 C CA . PRO A 1 93 ? -6.967 -24.981 3.539 1.00 78.75 93 PRO A CA 1
ATOM 715 C C . PRO A 1 93 ? -7.300 -24.176 4.807 1.00 78.75 93 PRO A C 1
ATOM 717 O O . PRO A 1 93 ? -8.467 -24.030 5.162 1.00 78.75 93 PRO A O 1
ATOM 720 N N . GLY A 1 94 ? -6.277 -23.651 5.494 1.00 83.12 94 GLY A N 1
ATOM 721 C CA . GLY A 1 94 ? -6.427 -22.866 6.722 1.00 83.12 94 GLY A CA 1
ATOM 722 C C . GLY A 1 94 ? -6.982 -21.455 6.512 1.00 83.12 94 GLY A C 1
ATOM 723 O O . GLY A 1 94 ? -7.519 -20.880 7.457 1.00 83.12 94 GLY A O 1
ATOM 724 N N . PHE A 1 95 ? -6.911 -20.913 5.292 1.00 88.06 95 PHE A N 1
ATOM 725 C CA . PHE A 1 95 ? -7.332 -19.544 5.004 1.00 88.06 95 PHE A CA 1
ATOM 726 C C . PHE A 1 95 ? -8.815 -19.315 5.304 1.00 88.06 95 PHE A C 1
ATOM 728 O O . PHE A 1 95 ? -9.159 -18.348 5.976 1.00 88.06 95 PHE A O 1
ATOM 735 N N . ARG A 1 96 ? -9.690 -20.234 4.872 1.00 88.94 96 ARG A N 1
ATOM 736 C CA . ARG A 1 96 ? -11.139 -20.102 5.079 1.00 88.94 96 ARG A CA 1
ATOM 737 C C . ARG A 1 96 ? -11.497 -19.994 6.557 1.00 88.94 96 ARG A C 1
ATOM 739 O O . ARG A 1 96 ? -12.287 -19.140 6.924 1.00 88.94 96 ARG A O 1
ATOM 746 N N . LYS A 1 97 ? -10.867 -20.813 7.402 1.00 91.25 97 LYS A N 1
ATOM 747 C CA . LYS A 1 97 ? -11.098 -20.766 8.847 1.00 91.25 97 LYS A CA 1
ATOM 748 C C . LYS A 1 97 ? -10.695 -19.411 9.432 1.00 91.25 97 LYS A C 1
ATOM 750 O O . LYS A 1 97 ? -11.459 -18.829 10.183 1.00 91.25 97 LYS A O 1
ATOM 755 N N . ILE A 1 98 ? -9.522 -18.901 9.059 1.00 91.31 98 ILE A N 1
ATOM 756 C CA . ILE A 1 98 ? -9.032 -17.603 9.547 1.00 91.31 98 ILE A CA 1
ATOM 757 C C . ILE A 1 98 ? -9.926 -16.463 9.058 1.00 91.31 98 ILE A C 1
ATOM 759 O O . ILE A 1 98 ? -10.192 -15.534 9.813 1.00 91.31 98 ILE A O 1
ATOM 763 N N . MET A 1 99 ? -10.408 -16.540 7.815 1.00 91.62 99 MET A N 1
ATOM 764 C CA . MET A 1 99 ? -11.384 -15.595 7.282 1.00 91.62 99 MET A CA 1
ATOM 765 C C . MET A 1 99 ? -12.679 -15.621 8.098 1.00 91.62 99 MET A C 1
ATOM 767 O O . MET A 1 99 ? -13.138 -14.570 8.530 1.00 91.62 99 MET A O 1
ATOM 771 N N . ASP A 1 100 ? -13.246 -16.805 8.334 1.00 92.75 100 ASP A N 1
ATOM 772 C CA . ASP A 1 100 ? -14.482 -16.961 9.104 1.00 92.75 100 ASP A CA 1
ATOM 773 C C . ASP A 1 100 ? -14.301 -16.440 10.544 1.00 92.75 100 ASP A C 1
ATOM 775 O O . ASP A 1 100 ? -15.153 -15.703 11.041 1.00 92.75 100 ASP A O 1
ATOM 779 N N . ASP A 1 101 ? -13.161 -16.735 11.180 1.00 92.81 101 ASP A N 1
ATOM 780 C CA . ASP A 1 101 ? -12.811 -16.242 12.518 1.00 92.81 101 ASP A CA 1
ATOM 781 C C . ASP A 1 101 ? -12.669 -14.702 12.537 1.00 92.81 101 ASP A C 1
ATOM 783 O O . ASP A 1 101 ? -13.170 -14.044 13.450 1.00 92.81 101 ASP A O 1
ATOM 787 N N . LEU A 1 102 ? -12.041 -14.103 11.513 1.00 92.38 102 LEU A N 1
ATOM 788 C CA . LEU A 1 102 ? -11.906 -12.644 11.371 1.00 92.38 102 LEU A CA 1
ATOM 789 C C . LEU A 1 102 ? -13.260 -11.958 11.166 1.00 92.38 102 LEU A C 1
ATOM 791 O O . LEU A 1 102 ? -13.535 -10.933 11.788 1.00 92.38 102 LEU A O 1
ATOM 795 N N . LEU A 1 103 ? -14.111 -12.512 10.301 1.00 92.69 103 LEU A N 1
ATOM 796 C CA . LEU A 1 103 ? -15.447 -11.977 10.024 1.00 92.69 103 LEU A CA 1
ATOM 797 C C . LEU A 1 103 ? -16.431 -12.222 11.175 1.00 92.69 103 LEU A C 1
ATOM 799 O O . LEU A 1 103 ? -17.450 -11.532 11.266 1.00 92.69 103 LEU A O 1
ATOM 803 N N . GLY A 1 104 ? -16.117 -13.174 12.057 1.00 91.12 104 GLY A N 1
ATOM 804 C CA . GLY A 1 104 ? -16.813 -13.417 13.317 1.00 91.12 104 GLY A CA 1
ATOM 805 C C . GLY A 1 104 ? -16.577 -12.337 14.376 1.00 91.12 104 GLY A C 1
ATOM 806 O O . GLY A 1 104 ? -17.313 -12.294 15.360 1.00 91.12 104 GLY A O 1
ATOM 807 N N . ILE A 1 105 ? -15.600 -11.441 14.186 1.00 91.56 105 ILE A N 1
ATOM 808 C CA . ILE A 1 105 ? -15.423 -10.272 15.051 1.00 91.56 105 ILE A CA 1
ATOM 809 C C . ILE A 1 105 ? -16.579 -9.297 14.798 1.00 91.56 105 ILE A C 1
ATOM 811 O O . ILE A 1 105 ? -16.733 -8.757 13.698 1.00 91.56 105 ILE A O 1
ATOM 815 N N . GLU A 1 106 ? -17.397 -9.066 15.824 1.00 88.69 106 GLU A N 1
ATOM 816 C CA . GLU A 1 106 ? -18.496 -8.103 15.770 1.00 88.69 106 GLU A CA 1
ATOM 817 C C . GLU A 1 106 ? -17.957 -6.670 15.787 1.00 88.69 106 GLU A C 1
ATOM 819 O O . GLU A 1 106 ? -17.248 -6.274 16.711 1.00 88.69 106 GLU A O 1
ATOM 824 N N . LEU A 1 107 ? -18.297 -5.901 14.749 1.00 89.75 107 LEU A N 1
ATOM 825 C CA . LEU A 1 107 ? -17.968 -4.481 14.642 1.00 89.75 107 LEU A CA 1
ATOM 826 C C . LEU A 1 107 ? -19.227 -3.650 14.859 1.00 89.75 107 LEU A C 1
ATOM 828 O O . LEU A 1 107 ? -20.240 -3.845 14.184 1.00 89.75 107 LEU A O 1
ATOM 832 N N . HIS A 1 108 ? -19.151 -2.689 15.768 1.00 86.56 108 HIS A N 1
ATOM 833 C CA . HIS A 1 108 ? -20.276 -1.842 16.146 1.00 86.56 108 HIS A CA 1
ATOM 834 C C . HIS A 1 108 ? -20.246 -0.475 15.463 1.00 86.56 108 HIS A C 1
ATOM 836 O O . HIS A 1 108 ? -21.283 0.178 15.346 1.00 86.56 108 HIS A O 1
ATOM 842 N N . ASN A 1 109 ? -19.079 -0.024 14.999 1.00 85.62 109 ASN A N 1
ATOM 843 C CA . ASN A 1 109 ? -18.928 1.287 14.379 1.00 85.62 109 ASN A CA 1
ATOM 844 C C . ASN A 1 109 ? -17.845 1.309 13.288 1.00 85.62 109 ASN A C 1
ATOM 846 O O . ASN A 1 109 ? -17.051 0.386 13.111 1.00 85.62 109 ASN A O 1
ATOM 850 N N . GLY A 1 110 ? -17.814 2.420 12.553 1.00 87.38 110 GLY A N 1
ATOM 851 C CA . GLY A 1 110 ? -16.871 2.627 11.461 1.00 87.38 110 GLY A CA 1
ATOM 852 C C . GLY A 1 110 ? -15.404 2.757 11.879 1.00 87.38 110 GLY A C 1
ATOM 853 O O . GLY A 1 110 ? -14.525 2.503 11.058 1.00 87.38 110 GLY A O 1
ATOM 854 N N . GLU A 1 111 ? -15.115 3.155 13.120 1.00 86.94 111 GLU A N 1
ATOM 855 C CA . GLU A 1 111 ? -13.736 3.270 13.612 1.00 86.94 111 GLU A CA 1
ATOM 856 C C . GLU A 1 111 ? -13.132 1.887 13.896 1.00 86.94 111 GLU A C 1
ATOM 858 O O . GLU A 1 111 ? -11.974 1.651 13.555 1.00 86.94 111 GLU A O 1
ATOM 863 N N . GLU A 1 112 ? -13.930 0.936 14.392 1.00 90.00 112 GLU A N 1
ATOM 864 C CA . GLU A 1 112 ? -13.527 -0.471 14.531 1.00 90.00 112 GLU A CA 1
ATOM 865 C C . GLU A 1 112 ? -13.195 -1.101 13.172 1.00 90.00 112 GLU A C 1
ATOM 867 O O . GLU A 1 112 ? -12.155 -1.746 13.030 1.00 90.00 112 GLU A O 1
ATOM 872 N N . LEU A 1 113 ? -14.006 -0.832 12.137 1.00 92.06 113 LEU A N 1
ATOM 873 C CA . LEU A 1 113 ? -13.688 -1.258 10.770 1.00 92.06 113 LEU A CA 1
ATOM 874 C C . LEU A 1 113 ? -12.358 -0.662 10.294 1.00 92.06 113 LEU A C 1
ATOM 876 O O . LEU A 1 113 ? -11.500 -1.391 9.798 1.00 92.06 113 LEU A O 1
ATOM 880 N N . LYS A 1 114 ? -12.166 0.655 10.441 1.00 91.00 114 LYS A N 1
ATOM 881 C CA . LYS A 1 114 ? -10.911 1.311 10.042 1.00 91.00 114 LYS A CA 1
ATOM 882 C C . LYS A 1 114 ? -9.709 0.709 10.768 1.00 91.00 114 LYS A C 1
ATOM 884 O O . LYS A 1 114 ? -8.662 0.538 10.151 1.00 91.00 114 LYS A O 1
ATOM 889 N N . CYS A 1 115 ? -9.855 0.365 12.045 1.00 89.88 115 CYS A N 1
ATOM 890 C CA . CYS A 1 115 ? -8.800 -0.258 12.834 1.00 89.88 115 CYS A CA 1
ATOM 891 C C . CYS A 1 115 ? -8.377 -1.625 12.266 1.00 89.88 115 CYS A C 1
ATOM 893 O O . CYS A 1 115 ? -7.184 -1.886 12.071 1.00 89.88 115 CYS A O 1
ATOM 895 N N . ILE A 1 116 ? -9.349 -2.474 11.914 1.00 93.19 116 ILE A N 1
ATOM 896 C CA . ILE A 1 116 ? -9.068 -3.757 11.259 1.00 93.19 116 ILE A CA 1
ATOM 897 C C . ILE A 1 116 ? -8.414 -3.535 9.896 1.00 93.19 116 ILE A C 1
ATOM 899 O O . ILE A 1 116 ? -7.395 -4.156 9.604 1.00 93.19 116 ILE A O 1
ATOM 903 N N . LEU A 1 117 ? -8.936 -2.616 9.078 1.00 94.81 117 LEU A N 1
ATOM 904 C CA . LEU A 1 117 ? -8.371 -2.325 7.758 1.00 94.81 117 LEU A CA 1
ATOM 905 C C . LEU A 1 117 ? -6.921 -1.832 7.837 1.00 94.81 117 LEU A C 1
ATOM 907 O O . LEU A 1 117 ? -6.090 -2.284 7.053 1.00 94.81 117 LEU A O 1
ATOM 911 N N . ARG A 1 118 ? -6.585 -0.973 8.809 1.00 93.25 118 ARG A N 1
ATOM 912 C CA . ARG A 1 118 ? -5.194 -0.560 9.068 1.00 93.25 118 ARG A CA 1
ATOM 913 C C . ARG A 1 118 ? -4.314 -1.745 9.468 1.00 93.25 118 ARG A C 1
ATOM 915 O O . ARG A 1 118 ? -3.180 -1.836 9.009 1.00 93.25 118 ARG A O 1
ATOM 922 N N . SER A 1 119 ? -4.837 -2.674 10.268 1.00 92.94 119 SER A N 1
ATOM 923 C CA . SER A 1 119 ? -4.109 -3.889 10.664 1.00 92.94 119 SER A CA 1
ATOM 924 C C . SER A 1 119 ? -3.842 -4.810 9.467 1.00 92.94 119 SER A C 1
ATOM 926 O O . SER A 1 119 ? -2.723 -5.288 9.295 1.00 92.94 119 SER A O 1
ATOM 928 N N . VAL A 1 120 ? -4.832 -4.990 8.586 1.00 95.06 120 VAL A N 1
ATOM 929 C CA . VAL A 1 120 ? -4.684 -5.727 7.318 1.00 95.06 120 VAL A CA 1
ATOM 930 C C . VAL A 1 120 ? -3.634 -5.062 6.420 1.00 95.06 120 VAL A C 1
ATOM 932 O O . VAL A 1 120 ? -2.788 -5.748 5.848 1.00 95.06 120 VAL A O 1
ATOM 935 N N . PHE A 1 121 ? -3.650 -3.729 6.326 1.00 94.81 121 PHE A N 1
ATOM 936 C CA . PHE A 1 121 ? -2.689 -2.967 5.525 1.00 94.81 121 PHE A CA 1
ATOM 937 C C . PHE A 1 121 ? -1.260 -3.109 6.063 1.00 94.81 121 PHE A C 1
ATOM 939 O O . PHE A 1 121 ? -0.345 -3.421 5.302 1.00 94.81 121 PHE A O 1
ATOM 946 N N . LYS A 1 122 ? -1.075 -2.956 7.383 1.00 92.94 122 LYS A N 1
ATOM 947 C CA . LYS A 1 122 ? 0.213 -3.167 8.063 1.00 92.94 122 LYS A CA 1
ATOM 948 C C . LYS A 1 122 ? 0.759 -4.560 7.753 1.00 92.94 122 LYS A C 1
ATOM 950 O O . LYS A 1 122 ? 1.892 -4.673 7.289 1.00 92.94 122 LYS A O 1
ATOM 955 N N . LYS A 1 123 ? -0.079 -5.592 7.891 1.00 94.12 123 LYS A N 1
ATOM 956 C CA . LYS A 1 123 ? 0.298 -6.976 7.593 1.00 94.12 123 LYS A CA 1
ATOM 957 C C . LYS A 1 123 ? 0.710 -7.169 6.134 1.00 94.12 123 LYS A C 1
ATOM 959 O O . LYS A 1 123 ? 1.712 -7.821 5.870 1.00 94.12 123 LYS A O 1
ATOM 964 N N . ALA A 1 124 ? -0.011 -6.569 5.187 1.00 95.06 124 ALA A N 1
ATOM 965 C CA . ALA A 1 124 ? 0.322 -6.664 3.766 1.00 95.06 124 ALA A CA 1
ATOM 966 C C . ALA A 1 124 ? 1.647 -5.969 3.397 1.00 95.06 124 ALA A C 1
ATOM 968 O O . ALA A 1 124 ? 2.328 -6.406 2.470 1.00 95.06 124 ALA A O 1
ATOM 969 N N . ILE A 1 125 ? 2.022 -4.900 4.109 1.00 93.38 125 ILE A N 1
ATOM 970 C CA . ILE A 1 125 ? 3.318 -4.230 3.921 1.00 93.38 125 ILE A CA 1
ATOM 971 C C . ILE A 1 125 ? 4.452 -5.044 4.554 1.00 93.38 125 ILE A C 1
ATOM 973 O O . ILE A 1 125 ? 5.520 -5.170 3.954 1.00 93.38 125 ILE A O 1
ATOM 977 N N . GLU A 1 126 ? 4.246 -5.552 5.770 1.00 91.94 126 GLU A N 1
ATOM 978 C CA . GLU A 1 126 ? 5.249 -6.325 6.515 1.00 91.94 126 GLU A CA 1
ATOM 979 C C . GLU A 1 126 ? 5.510 -7.692 5.872 1.00 91.94 126 GLU A C 1
ATOM 981 O O . GLU A 1 126 ? 6.654 -8.142 5.815 1.00 91.94 126 GLU A O 1
ATOM 986 N N . GLU A 1 127 ? 4.468 -8.314 5.318 1.00 92.94 127 GLU A N 1
ATOM 987 C CA . GLU A 1 127 ? 4.524 -9.620 4.667 1.00 92.94 127 GLU A CA 1
ATOM 988 C C . GLU A 1 127 ? 3.909 -9.559 3.257 1.00 92.94 127 GLU A C 1
ATOM 990 O O . GLU A 1 127 ? 2.780 -10.009 3.037 1.00 92.94 127 GLU A O 1
ATOM 995 N N . PRO A 1 128 ? 4.656 -9.060 2.251 1.00 90.12 128 PRO A N 1
ATOM 996 C CA . PRO A 1 128 ? 4.131 -8.841 0.898 1.00 90.12 128 PRO A CA 1
ATOM 997 C C . PRO A 1 128 ? 3.620 -10.111 0.206 1.00 90.12 128 PRO A C 1
ATOM 999 O O . PRO A 1 128 ? 2.766 -10.035 -0.676 1.00 90.12 128 PRO A O 1
ATOM 1002 N N . ALA A 1 129 ? 4.107 -11.287 0.620 1.00 90.25 129 ALA A N 1
ATOM 1003 C CA . ALA A 1 129 ? 3.631 -12.588 0.145 1.00 90.25 129 ALA A CA 1
ATOM 1004 C C . ALA A 1 129 ? 2.139 -12.826 0.448 1.00 90.25 129 ALA A C 1
ATOM 1006 O O . ALA A 1 129 ? 1.475 -13.579 -0.259 1.00 90.25 129 ALA A O 1
ATOM 1007 N N . HIS A 1 130 ? 1.601 -12.157 1.469 1.00 91.69 130 HIS A N 1
ATOM 1008 C CA . HIS A 1 130 ? 0.198 -12.231 1.851 1.00 91.69 130 HIS A CA 1
ATOM 1009 C C . HIS A 1 130 ? -0.657 -11.112 1.235 1.00 91.69 130 HIS A C 1
ATOM 1011 O O . HIS A 1 130 ? -1.842 -11.035 1.543 1.00 91.69 130 HIS A O 1
ATOM 1017 N N . GLY A 1 131 ? -0.121 -10.277 0.333 1.00 93.88 131 GLY A N 1
ATOM 1018 C CA . GLY A 1 131 ? -0.845 -9.139 -0.253 1.00 93.88 131 GLY A CA 1
ATOM 1019 C C . GLY A 1 131 ? -2.195 -9.507 -0.889 1.00 93.88 131 GLY A C 1
ATOM 1020 O O . GLY A 1 131 ? -3.207 -8.877 -0.588 1.00 93.88 131 GLY A O 1
ATOM 1021 N N . GLU A 1 132 ? -2.242 -10.573 -1.695 1.00 94.38 132 GLU A N 1
ATOM 1022 C CA . GLU A 1 132 ? -3.495 -11.097 -2.268 1.00 94.38 132 GLU A CA 1
ATOM 1023 C C . GLU A 1 132 ? -4.466 -11.572 -1.177 1.00 94.38 132 GLU A C 1
ATOM 1025 O O . GLU A 1 132 ? -5.659 -11.274 -1.205 1.00 94.38 132 GLU A O 1
ATOM 1030 N N . THR A 1 133 ? -3.938 -12.264 -0.169 1.00 94.75 133 THR A N 1
ATOM 1031 C CA . THR A 1 133 ? -4.719 -12.805 0.951 1.00 94.75 133 THR A CA 1
ATOM 1032 C C . THR A 1 133 ? -5.348 -11.679 1.771 1.00 94.75 133 THR A C 1
ATOM 1034 O O . THR A 1 133 ? -6.544 -11.709 2.055 1.00 94.75 133 THR A O 1
ATOM 1037 N N . CYS A 1 134 ? -4.580 -10.634 2.074 1.00 96.38 134 CYS A N 1
ATOM 1038 C CA . CYS A 1 134 ? -5.059 -9.427 2.737 1.00 96.38 134 CYS A CA 1
ATOM 1039 C C . CYS A 1 134 ? -6.139 -8.704 1.916 1.00 96.38 134 CYS A C 1
ATOM 1041 O O . CYS A 1 134 ? -7.116 -8.215 2.485 1.00 96.38 134 CYS A O 1
ATOM 1043 N N . ALA A 1 135 ? -6.020 -8.671 0.584 1.00 96.88 135 ALA A N 1
ATOM 1044 C CA . ALA A 1 135 ? -7.039 -8.069 -0.275 1.00 96.88 135 ALA A CA 1
ATOM 1045 C C . ALA A 1 135 ? -8.349 -8.876 -0.245 1.00 96.88 135 ALA A C 1
ATOM 1047 O O . ALA A 1 135 ? -9.424 -8.291 -0.116 1.00 96.88 135 ALA A O 1
ATOM 1048 N N . ARG A 1 136 ? -8.270 -10.214 -0.249 1.00 95.94 136 ARG A N 1
ATOM 1049 C CA . ARG A 1 136 ? -9.439 -11.091 -0.055 1.00 95.94 136 ARG A CA 1
ATOM 1050 C C . ARG A 1 136 ? -10.092 -10.903 1.313 1.00 95.94 136 ARG A C 1
ATOM 1052 O O . ARG A 1 136 ? -11.317 -10.886 1.396 1.00 95.94 136 ARG A O 1
ATOM 1059 N N . ILE A 1 137 ? -9.303 -10.712 2.371 1.00 95.88 137 ILE A N 1
ATOM 1060 C CA . ILE A 1 137 ? -9.827 -10.376 3.706 1.00 95.88 137 ILE A CA 1
ATOM 1061 C C . ILE A 1 137 ? -10.621 -9.068 3.653 1.00 95.88 137 ILE A C 1
ATOM 1063 O O . ILE A 1 137 ? -11.747 -9.009 4.146 1.00 95.88 137 ILE A O 1
ATOM 1067 N N . ALA A 1 138 ? -10.090 -8.038 2.991 1.00 96.81 138 ALA A N 1
ATOM 1068 C CA . ALA A 1 138 ? -10.802 -6.775 2.816 1.00 96.81 138 ALA A CA 1
ATOM 1069 C C . ALA A 1 138 ? -12.132 -6.943 2.049 1.00 96.81 138 ALA A C 1
ATOM 1071 O O . ALA A 1 138 ? -13.119 -6.299 2.406 1.00 96.81 138 ALA A O 1
ATOM 1072 N N . VAL A 1 139 ? -12.203 -7.837 1.053 1.00 96.69 139 VAL A N 1
ATOM 1073 C CA . VAL A 1 139 ? -13.473 -8.187 0.383 1.00 96.69 139 VAL A CA 1
ATOM 1074 C C . VAL A 1 139 ? -14.466 -8.813 1.361 1.00 96.69 139 VAL A C 1
ATOM 1076 O O . VAL A 1 139 ? -15.612 -8.371 1.409 1.00 96.69 139 VAL A O 1
ATOM 1079 N N . GLY A 1 140 ? -14.032 -9.765 2.191 1.00 95.44 140 GLY A N 1
ATOM 1080 C CA . GLY A 1 140 ? -14.896 -10.371 3.208 1.00 95.44 140 GLY A CA 1
ATOM 1081 C C . GLY A 1 140 ? -15.504 -9.329 4.154 1.00 95.44 140 GLY A C 1
ATOM 1082 O O . GLY A 1 140 ? -16.711 -9.330 4.405 1.00 95.44 140 GLY A O 1
ATOM 1083 N N . PHE A 1 141 ? -14.697 -8.368 4.621 1.00 95.44 141 PHE A N 1
ATOM 1084 C CA . PHE A 1 141 ? -15.199 -7.279 5.465 1.00 95.44 141 PHE A CA 1
ATOM 1085 C C . PHE A 1 141 ? -16.156 -6.344 4.718 1.00 95.44 141 PHE A C 1
ATOM 1087 O O . PHE A 1 141 ? -17.124 -5.881 5.318 1.00 95.44 141 PHE A O 1
ATOM 1094 N N . ARG A 1 142 ? -15.940 -6.087 3.422 1.00 95.56 142 ARG A N 1
ATOM 1095 C CA . ARG A 1 142 ? -16.878 -5.313 2.592 1.00 95.56 142 ARG A CA 1
ATOM 1096 C C . ARG A 1 142 ? -18.241 -5.993 2.483 1.00 95.56 142 ARG A C 1
ATOM 1098 O O . ARG A 1 142 ? -19.254 -5.302 2.516 1.00 95.56 142 ARG A O 1
ATOM 1105 N N . GLU A 1 143 ? -18.270 -7.311 2.315 1.00 94.88 143 GLU A N 1
ATOM 1106 C CA . GLU A 1 143 ? -19.515 -8.079 2.201 1.00 94.88 143 GLU A CA 1
ATOM 1107 C C . GLU A 1 143 ? -20.267 -8.140 3.533 1.00 94.88 143 GLU A C 1
ATOM 1109 O O . GLU A 1 143 ? -21.489 -7.993 3.564 1.00 94.88 143 GLU A O 1
ATOM 1114 N N . ARG A 1 144 ? -19.538 -8.304 4.643 1.00 93.81 144 ARG A N 1
ATOM 1115 C CA . ARG A 1 144 ? -20.119 -8.370 5.988 1.00 93.81 144 ARG A CA 1
ATOM 1116 C C . ARG A 1 144 ? -20.569 -7.005 6.515 1.00 93.81 144 ARG A C 1
ATOM 1118 O O . ARG A 1 144 ? -21.623 -6.918 7.140 1.00 93.81 144 ARG A O 1
ATOM 1125 N N . TYR A 1 145 ? -19.783 -5.961 6.260 1.00 92.56 145 TYR A N 1
ATOM 1126 C CA . TYR A 1 145 ? -19.987 -4.600 6.762 1.00 92.56 145 TYR A CA 1
ATOM 1127 C C . TYR A 1 145 ? -19.959 -3.577 5.611 1.00 92.56 145 TYR A C 1
ATOM 1129 O O . TYR A 1 145 ? -19.044 -2.749 5.525 1.00 92.56 145 TYR A O 1
ATOM 1137 N N . PRO A 1 146 ? -20.952 -3.609 4.701 1.00 90.56 146 PRO A N 1
ATOM 1138 C CA . PRO A 1 146 ? -20.970 -2.733 3.529 1.00 90.56 146 PRO A CA 1
ATOM 1139 C C . PRO A 1 146 ? -21.137 -1.256 3.903 1.00 90.56 146 PRO A C 1
ATOM 1141 O O . PRO A 1 146 ? -20.565 -0.382 3.243 1.00 90.56 146 PRO A O 1
ATOM 1144 N N . GLU A 1 147 ? -21.887 -0.975 4.970 1.00 91.62 147 GLU A N 1
ATOM 1145 C CA . GLU A 1 147 ? -22.118 0.364 5.497 1.00 91.62 147 GLU A CA 1
ATOM 1146 C C . GLU A 1 147 ? -22.356 0.361 7.010 1.00 91.62 147 GLU A C 1
ATOM 1148 O O . GLU A 1 147 ? -22.982 -0.544 7.559 1.00 91.62 147 GLU A O 1
ATOM 1153 N N . PHE A 1 148 ? -21.883 1.414 7.673 1.00 87.25 148 PHE A N 1
ATOM 1154 C CA . PHE A 1 148 ? -22.227 1.739 9.052 1.00 87.25 148 PHE A CA 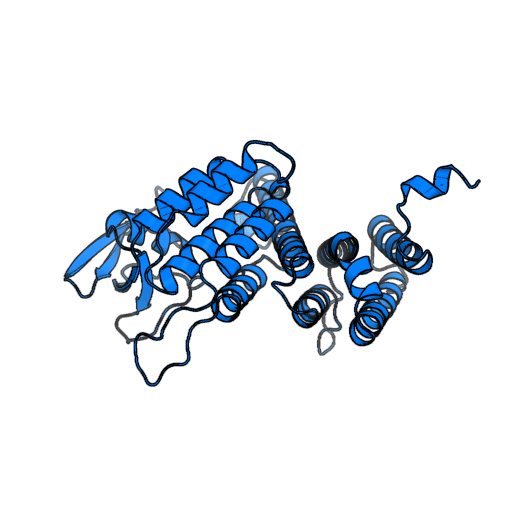1
ATOM 1155 C C . PHE A 1 148 ? -23.163 2.943 9.083 1.00 87.25 148 PHE A C 1
ATOM 1157 O O . PHE A 1 148 ? -22.961 3.936 8.368 1.00 87.25 148 PHE A O 1
ATOM 1164 N N . ARG A 1 149 ? -24.179 2.863 9.949 1.00 81.31 149 ARG A N 1
ATOM 1165 C CA . ARG A 1 149 ? -25.086 3.982 10.210 1.00 81.31 149 ARG A CA 1
ATOM 1166 C C . ARG A 1 149 ? -24.306 5.153 10.821 1.00 81.31 149 ARG A C 1
ATOM 1168 O O . ARG A 1 149 ? -23.378 4.923 11.595 1.00 81.31 149 ARG A O 1
ATOM 1175 N N . PRO A 1 150 ? -24.651 6.397 10.461 1.00 76.62 150 PRO A N 1
ATOM 1176 C CA . PRO A 1 150 ? -24.004 7.568 11.030 1.00 76.62 150 PRO A CA 1
ATOM 1177 C C . PRO A 1 150 ? -24.361 7.719 12.517 1.00 76.62 150 PRO A C 1
ATOM 1179 O O . PRO A 1 150 ? -25.473 7.392 12.924 1.00 76.62 150 PRO A O 1
ATOM 1182 N N . GLU A 1 151 ? -23.433 8.252 13.315 1.00 69.19 151 GLU A N 1
ATOM 1183 C CA . GLU A 1 151 ? -23.674 8.579 14.734 1.00 69.19 151 GLU A CA 1
ATOM 1184 C C . GLU A 1 151 ? -24.693 9.721 14.889 1.00 69.19 151 GLU A C 1
ATOM 1186 O O . GLU A 1 151 ? -25.457 9.746 15.847 1.00 69.19 151 GLU A O 1
ATOM 1191 N N . ASN A 1 152 ? -24.736 10.637 13.913 1.00 73.25 152 ASN A N 1
ATOM 1192 C CA . ASN A 1 152 ? -25.649 11.778 13.865 1.00 73.25 152 ASN A CA 1
ATOM 1193 C C . ASN A 1 152 ? -26.482 11.738 12.576 1.00 73.25 152 ASN A C 1
ATOM 1195 O O . ASN A 1 152 ? -25.918 11.552 11.499 1.00 73.25 152 ASN A O 1
ATOM 1199 N N . GLU A 1 153 ? -27.791 12.004 12.648 1.00 71.50 153 GLU A N 1
ATOM 1200 C CA . GLU A 1 153 ? -28.702 11.975 11.481 1.00 71.50 153 GLU A CA 1
ATOM 1201 C C . GLU A 1 153 ? -28.307 12.940 10.347 1.00 71.50 153 GLU A C 1
ATOM 1203 O O . GLU A 1 153 ? -28.679 12.746 9.192 1.00 71.50 153 GLU A O 1
ATOM 1208 N N . SER A 1 154 ? -27.509 13.966 10.651 1.00 72.56 154 SER A N 1
ATOM 1209 C CA . SER A 1 154 ? -26.974 14.920 9.675 1.00 72.56 154 SER A CA 1
ATOM 1210 C C . SER A 1 154 ? -25.767 14.399 8.881 1.00 72.56 154 SER A C 1
ATOM 1212 O O . SER A 1 154 ? -25.371 15.018 7.890 1.00 72.56 154 SER A O 1
ATOM 1214 N N . GLN A 1 155 ? -25.158 13.279 9.286 1.00 76.06 155 GLN A N 1
ATOM 1215 C CA . GLN A 1 155 ? -23.989 12.707 8.621 1.00 76.06 155 GLN A CA 1
ATOM 1216 C C . GLN A 1 155 ? -24.383 11.614 7.625 1.00 76.06 155 GLN A C 1
ATOM 1218 O O . GLN A 1 155 ? -25.309 10.837 7.830 1.00 76.06 155 GLN A O 1
ATOM 1223 N N . LYS A 1 156 ? -23.637 11.519 6.521 1.00 81.56 156 LYS A N 1
ATOM 1224 C CA . LYS A 1 156 ? -23.826 10.438 5.545 1.00 81.56 156 LYS A CA 1
ATOM 1225 C C . LYS A 1 156 ? -23.310 9.107 6.111 1.00 81.56 156 LYS A C 1
ATOM 1227 O O . LYS A 1 156 ? -22.209 9.122 6.667 1.00 81.56 156 LYS A O 1
ATOM 1232 N N . PRO A 1 157 ? -23.990 7.972 5.853 1.00 85.44 157 PRO A N 1
ATOM 1233 C CA . PRO A 1 157 ? -23.503 6.641 6.211 1.00 85.44 157 PRO A CA 1
ATOM 1234 C C . PRO A 1 157 ? -22.058 6.399 5.762 1.00 85.44 157 PRO A C 1
ATOM 1236 O O . PRO A 1 157 ? -21.630 6.846 4.685 1.00 85.44 157 PRO A O 1
ATOM 1239 N N . LEU A 1 158 ? -21.298 5.686 6.590 1.00 89.19 158 LEU A N 1
ATOM 1240 C CA . LEU A 1 158 ? -19.930 5.303 6.269 1.00 89.19 158 LEU A CA 1
ATOM 1241 C C . LEU A 1 158 ? -19.948 3.965 5.532 1.00 89.19 158 LEU A C 1
ATOM 1243 O O . LEU A 1 158 ? -19.973 2.907 6.149 1.00 89.19 158 LEU A O 1
ATOM 1247 N N . SER A 1 159 ? -19.911 4.010 4.203 1.00 93.25 159 SER A N 1
ATOM 1248 C CA . SER A 1 159 ? -19.680 2.811 3.390 1.00 93.25 159 SER A CA 1
ATOM 1249 C C . SER A 1 159 ? -18.254 2.282 3.575 1.00 93.25 159 SER A C 1
ATOM 1251 O O . SER A 1 159 ? -17.334 3.090 3.741 1.00 93.25 159 SER A O 1
ATOM 1253 N N . PHE A 1 160 ? -18.043 0.982 3.371 1.00 94.62 160 PHE A N 1
ATOM 1254 C CA . PHE A 1 160 ? -16.724 0.342 3.398 1.00 94.62 160 PHE A CA 1
ATOM 1255 C C . PHE A 1 160 ? -15.674 1.075 2.542 1.00 94.62 160 PHE A C 1
ATOM 1257 O O . PHE A 1 160 ? -14.586 1.389 3.014 1.00 94.62 160 PHE A O 1
ATOM 1264 N N . ILE A 1 161 ? -16.016 1.441 1.301 1.00 93.56 161 ILE A N 1
ATOM 1265 C CA . ILE A 1 161 ? -15.086 2.129 0.384 1.00 93.56 161 ILE A CA 1
ATOM 1266 C C . ILE A 1 161 ? -14.679 3.511 0.921 1.00 93.56 161 ILE A C 1
ATOM 1268 O O . ILE A 1 161 ? -13.511 3.886 0.846 1.00 93.56 161 ILE A O 1
ATOM 1272 N N . ARG A 1 162 ? -15.618 4.254 1.527 1.00 92.56 162 ARG A N 1
ATOM 1273 C CA . ARG A 1 162 ? -15.331 5.544 2.188 1.00 92.56 162 ARG A CA 1
ATOM 1274 C C . ARG A 1 162 ? -14.452 5.398 3.434 1.00 92.56 162 ARG A C 1
ATOM 1276 O O . ARG A 1 162 ? -13.843 6.385 3.829 1.00 92.56 162 ARG A O 1
ATOM 1283 N N . ALA A 1 163 ? -14.389 4.214 4.043 1.00 93.50 163 ALA A N 1
ATOM 1284 C CA . ALA A 1 163 ? -13.446 3.914 5.118 1.00 93.50 163 ALA A CA 1
ATOM 1285 C C . ALA A 1 163 ? -12.070 3.489 4.574 1.00 93.50 163 ALA A C 1
ATOM 1287 O O . ALA A 1 163 ? -11.052 3.941 5.090 1.00 93.50 163 ALA A O 1
ATOM 1288 N N . LEU A 1 164 ? -12.037 2.668 3.517 1.00 95.38 164 LEU A N 1
ATOM 1289 C CA . LEU A 1 164 ? -10.810 2.106 2.946 1.00 95.38 164 LEU A CA 1
ATOM 1290 C C . LEU A 1 164 ? -9.952 3.139 2.197 1.00 95.38 164 LEU A C 1
ATOM 1292 O O . LEU A 1 164 ? -8.734 3.150 2.360 1.00 95.38 164 LEU A O 1
ATOM 1296 N N . VAL A 1 165 ? -10.561 3.986 1.360 1.00 93.75 165 VAL A N 1
ATOM 1297 C CA . VAL A 1 165 ? -9.814 4.899 0.473 1.00 93.75 165 VAL A CA 1
ATOM 1298 C C . VAL A 1 165 ? -8.925 5.882 1.247 1.00 93.75 165 VAL A C 1
ATOM 1300 O O . VAL A 1 165 ? -7.752 5.982 0.889 1.00 93.75 165 VAL A O 1
ATOM 1303 N N . PRO A 1 166 ? -9.401 6.555 2.317 1.00 92.31 166 PRO A N 1
ATOM 1304 C CA . PRO A 1 166 ? -8.537 7.421 3.119 1.00 92.31 166 PRO A CA 1
ATOM 1305 C C . PRO A 1 166 ? -7.344 6.678 3.729 1.00 92.31 166 PRO A C 1
ATOM 1307 O O . PRO A 1 166 ? -6.238 7.194 3.699 1.00 92.31 166 PRO A O 1
ATOM 1310 N N . ILE A 1 167 ? -7.537 5.438 4.197 1.00 93.62 167 ILE A N 1
ATOM 1311 C CA . ILE A 1 167 ? -6.443 4.615 4.740 1.00 93.62 167 ILE A CA 1
ATOM 1312 C C . ILE A 1 167 ? -5.401 4.324 3.654 1.00 93.62 167 ILE A C 1
ATOM 1314 O O . ILE A 1 167 ? -4.208 4.457 3.898 1.00 93.62 167 ILE A O 1
ATOM 1318 N N . CYS A 1 168 ? -5.841 3.963 2.445 1.00 94.69 168 CYS A N 1
ATOM 1319 C CA . CYS A 1 168 ? -4.940 3.712 1.319 1.00 94.69 168 CYS A CA 1
ATOM 1320 C C . CYS A 1 168 ? -4.116 4.955 0.961 1.00 94.69 168 CYS A C 1
ATOM 1322 O O . CYS A 1 168 ? -2.924 4.842 0.687 1.00 94.69 168 CYS A O 1
ATOM 1324 N N . GLN A 1 169 ? -4.760 6.125 0.961 1.00 92.31 169 GLN A N 1
ATOM 1325 C CA . GLN A 1 169 ? -4.107 7.399 0.682 1.00 92.31 169 GLN A CA 1
ATOM 1326 C C . GLN A 1 169 ? -3.087 7.749 1.770 1.00 92.31 169 GLN A C 1
ATOM 1328 O O . GLN A 1 169 ? -1.932 8.004 1.449 1.00 92.31 169 GLN A O 1
ATOM 1333 N N . GLU A 1 170 ? -3.483 7.691 3.043 1.00 91.12 170 GLU A N 1
ATOM 1334 C CA . GLU A 1 170 ? -2.604 7.972 4.182 1.00 91.12 170 GLU A CA 1
ATOM 1335 C C . GLU A 1 170 ? -1.385 7.043 4.206 1.00 91.12 170 GLU A C 1
ATOM 1337 O O . GLU A 1 170 ? -0.256 7.501 4.383 1.00 91.12 170 GLU A O 1
ATOM 1342 N N . GLU A 1 171 ? -1.589 5.738 4.003 1.00 91.38 171 GLU A N 1
ATOM 1343 C CA . GLU A 1 171 ? -0.486 4.777 3.987 1.00 91.38 171 GLU A CA 1
ATOM 1344 C C . GLU A 1 171 ? 0.435 5.013 2.783 1.00 91.38 171 GLU A C 1
ATOM 1346 O O . GLU A 1 171 ? 1.650 4.976 2.957 1.00 91.38 171 GLU A O 1
ATOM 1351 N N . PHE A 1 172 ? -0.089 5.341 1.595 1.00 92.25 172 PHE A N 1
ATOM 1352 C CA . PHE A 1 172 ? 0.735 5.670 0.426 1.00 92.25 172 PHE A CA 1
ATOM 1353 C C . PHE A 1 172 ? 1.542 6.962 0.611 1.00 92.25 172 PHE A C 1
ATOM 1355 O O . PHE A 1 172 ? 2.755 6.955 0.408 1.00 92.25 172 PHE A O 1
ATOM 1362 N N . GLU A 1 173 ? 0.898 8.049 1.037 1.00 90.38 173 GLU A N 1
ATOM 1363 C CA . GLU A 1 173 ? 1.538 9.355 1.247 1.00 90.38 173 GLU A CA 1
ATOM 1364 C C . GLU A 1 173 ? 2.582 9.317 2.371 1.00 90.38 173 GLU A C 1
ATOM 1366 O O . GLU A 1 173 ? 3.539 10.089 2.361 1.00 90.38 173 GLU A O 1
ATOM 1371 N N . SER A 1 174 ? 2.436 8.388 3.319 1.00 86.69 174 SER A N 1
ATOM 1372 C CA . SER A 1 174 ? 3.428 8.165 4.369 1.00 86.69 174 SER A CA 1
ATOM 1373 C C . SER A 1 174 ? 4.668 7.389 3.934 1.00 86.69 174 SER A C 1
ATOM 1375 O O . SER A 1 174 ? 5.647 7.318 4.686 1.00 86.69 174 SER A O 1
ATOM 1377 N N . MET A 1 175 ? 4.640 6.757 2.756 1.00 87.31 175 MET A N 1
ATOM 1378 C CA . MET A 1 175 ? 5.776 5.972 2.298 1.00 87.31 175 MET A CA 1
ATOM 1379 C C . MET A 1 175 ? 6.956 6.886 1.953 1.00 87.31 175 MET A C 1
ATOM 1381 O O . MET A 1 175 ? 6.784 7.960 1.372 1.00 87.31 175 MET A O 1
ATOM 1385 N N . PRO A 1 176 ? 8.189 6.455 2.258 1.00 80.56 176 PRO A N 1
ATOM 1386 C CA . PRO A 1 176 ? 9.377 7.212 1.899 1.00 80.56 176 PRO A CA 1
ATOM 1387 C C . PRO A 1 176 ? 9.470 7.332 0.376 1.00 80.56 176 PRO A C 1
ATOM 1389 O O . PRO A 1 176 ? 9.555 6.330 -0.328 1.00 80.56 176 PRO A O 1
ATOM 1392 N N . ILE A 1 177 ? 9.472 8.563 -0.134 1.00 73.06 177 ILE A N 1
ATOM 1393 C CA . ILE A 1 177 ? 9.675 8.851 -1.563 1.00 73.06 177 ILE A CA 1
ATOM 1394 C C . ILE A 1 177 ? 11.160 9.013 -1.917 1.00 73.06 177 ILE A C 1
ATOM 1396 O O . ILE A 1 177 ? 11.544 8.890 -3.081 1.00 73.06 177 ILE A O 1
ATOM 1400 N N . THR A 1 178 ? 12.013 9.253 -0.919 1.00 76.3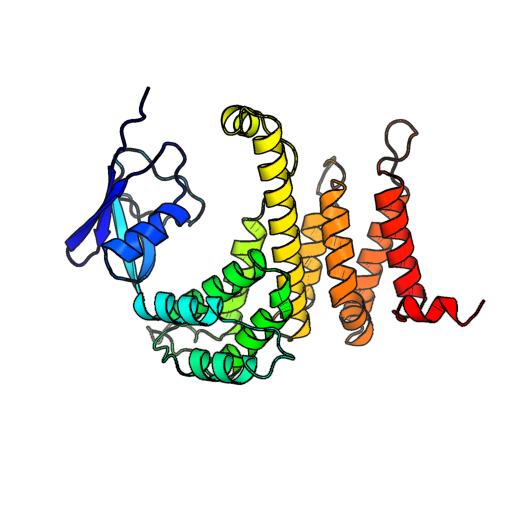1 178 THR A N 1
ATOM 1401 C CA . THR A 1 178 ? 13.468 9.298 -1.068 1.00 76.31 178 THR A CA 1
ATOM 1402 C C . THR A 1 178 ? 14.088 8.016 -0.523 1.00 76.31 178 THR A C 1
ATOM 1404 O O . THR A 1 178 ? 13.758 7.533 0.560 1.00 76.31 178 THR A O 1
ATOM 1407 N N . PHE A 1 179 ? 15.012 7.452 -1.296 1.00 79.62 179 PHE A N 1
ATOM 1408 C CA . PHE A 1 179 ? 15.701 6.199 -0.962 1.00 79.62 179 PHE A CA 1
ATOM 1409 C C . PHE A 1 179 ? 17.216 6.395 -0.939 1.00 79.62 179 PHE A C 1
ATOM 1411 O O . PHE A 1 179 ? 17.987 5.440 -1.026 1.00 79.62 179 PHE A O 1
ATOM 1418 N N . GLU A 1 180 ? 17.617 7.656 -0.813 1.00 81.94 180 GLU A N 1
ATOM 1419 C CA . GLU A 1 180 ? 18.978 8.107 -0.593 1.00 81.94 180 GLU A CA 1
ATOM 1420 C C . GLU A 1 180 ? 19.131 8.515 0.872 1.00 81.94 180 GLU A C 1
ATOM 1422 O O . GLU A 1 180 ? 18.184 8.987 1.505 1.00 81.94 180 GLU A O 1
ATOM 1427 N N . ALA A 1 181 ? 20.331 8.325 1.416 1.00 82.00 181 ALA A N 1
ATOM 1428 C CA . ALA A 1 181 ? 20.626 8.697 2.791 1.00 82.00 181 ALA A CA 1
ATOM 1429 C C . ALA A 1 181 ? 20.708 10.219 2.938 1.00 82.00 181 ALA A C 1
ATOM 1431 O O . ALA A 1 181 ? 21.632 10.852 2.416 1.00 82.00 181 ALA A O 1
ATOM 1432 N N . SER A 1 182 ? 19.802 10.793 3.724 1.00 84.50 182 SER A N 1
ATOM 1433 C CA . SER A 1 182 ? 19.925 12.176 4.182 1.00 84.50 182 SER A CA 1
ATOM 1434 C C . SER A 1 182 ? 21.076 12.334 5.188 1.00 84.50 182 SER A C 1
ATOM 1436 O O . SER A 1 182 ? 21.623 11.360 5.713 1.00 84.50 182 SER A O 1
ATOM 1438 N N . GLN A 1 183 ? 21.460 13.578 5.492 1.00 81.38 183 GLN A N 1
ATOM 1439 C CA . GLN A 1 183 ? 22.434 13.837 6.563 1.00 81.38 183 GLN A CA 1
ATOM 1440 C C . GLN A 1 183 ? 21.924 13.340 7.928 1.00 81.38 183 GLN A C 1
ATOM 1442 O O . GLN A 1 183 ? 22.702 12.790 8.705 1.00 81.38 183 GLN A O 1
ATOM 1447 N N . LEU A 1 184 ? 20.615 13.458 8.175 1.00 81.00 184 LEU A N 1
ATOM 1448 C CA . LEU A 1 184 ? 19.950 12.921 9.364 1.00 81.00 184 LEU A CA 1
ATOM 1449 C C . LEU A 1 184 ? 20.035 11.392 9.418 1.00 81.00 184 LEU A C 1
ATOM 1451 O O . LEU A 1 184 ? 20.360 10.835 10.462 1.00 81.00 184 LEU A O 1
ATOM 1455 N N . ASP A 1 185 ? 19.841 10.707 8.288 1.00 83.50 185 ASP A N 1
ATOM 1456 C CA . ASP A 1 185 ? 19.956 9.245 8.234 1.00 83.50 185 ASP A CA 1
ATOM 1457 C C . ASP A 1 185 ? 21.365 8.773 8.597 1.00 83.50 185 ASP A C 1
ATOM 1459 O O . ASP A 1 185 ? 21.522 7.803 9.334 1.00 83.50 185 ASP A O 1
ATOM 1463 N N . LYS A 1 186 ? 22.398 9.487 8.136 1.00 85.38 186 LYS A N 1
ATOM 1464 C CA . LYS A 1 186 ? 23.797 9.184 8.481 1.00 85.38 186 LYS A CA 1
ATOM 1465 C C . LYS A 1 186 ? 24.092 9.411 9.965 1.00 85.38 186 LYS A C 1
ATOM 1467 O O . LYS A 1 186 ? 24.917 8.697 10.527 1.00 85.38 186 LYS A O 1
ATOM 1472 N N . ALA A 1 187 ? 23.426 10.377 10.599 1.00 84.44 187 ALA A N 1
ATOM 1473 C CA . ALA A 1 187 ? 23.541 10.611 12.036 1.00 84.44 187 ALA A CA 1
ATOM 1474 C C . ALA A 1 187 ? 22.812 9.530 12.857 1.00 84.44 187 ALA A C 1
ATOM 1476 O O . ALA A 1 187 ? 23.357 9.039 13.844 1.00 84.44 187 ALA A O 1
ATOM 1477 N N . LYS A 1 188 ? 21.609 9.122 12.426 1.00 83.38 188 LYS A N 1
ATOM 1478 C CA . LYS A 1 188 ? 20.780 8.103 13.095 1.00 83.38 188 LYS A CA 1
ATOM 1479 C C . LYS A 1 188 ? 21.322 6.682 12.914 1.00 83.38 188 LYS A C 1
ATOM 1481 O O . LYS A 1 188 ? 21.258 5.871 13.835 1.00 83.38 188 LYS A O 1
ATOM 1486 N N . PHE A 1 189 ? 21.900 6.393 11.750 1.00 86.88 189 PHE A N 1
ATOM 1487 C CA . PHE A 1 189 ? 22.494 5.105 11.393 1.00 86.88 189 PHE A CA 1
ATOM 1488 C C . PHE A 1 189 ? 23.978 5.289 11.036 1.00 86.88 189 PHE A C 1
ATOM 1490 O O . PHE A 1 189 ? 24.347 5.246 9.861 1.00 86.88 189 PHE A O 1
ATOM 1497 N N . PRO A 1 190 ? 24.862 5.477 12.036 1.00 81.00 190 PRO A N 1
ATOM 1498 C CA . PRO A 1 190 ? 26.267 5.820 11.801 1.00 81.00 190 PRO A CA 1
ATOM 1499 C C . PRO A 1 190 ? 27.076 4.687 11.153 1.00 81.00 190 PRO A C 1
ATOM 1501 O O . PRO A 1 190 ? 28.155 4.926 10.612 1.00 81.00 190 PRO A O 1
ATOM 1504 N N . ARG A 1 191 ? 26.582 3.441 11.197 1.00 90.50 191 ARG A N 1
ATOM 1505 C CA . ARG A 1 191 ? 27.207 2.304 10.510 1.00 90.50 191 ARG A CA 1
ATOM 1506 C C . ARG A 1 191 ? 26.633 2.156 9.103 1.00 90.50 191 ARG A C 1
ATOM 1508 O O . ARG A 1 191 ? 25.415 2.150 8.920 1.00 90.50 191 ARG A O 1
ATOM 1515 N N . ALA A 1 192 ? 27.514 1.940 8.126 1.00 88.44 192 ALA A N 1
ATOM 1516 C CA . ALA A 1 192 ? 27.133 1.754 6.725 1.00 88.44 192 ALA A CA 1
ATOM 1517 C C . ALA A 1 192 ? 26.132 0.601 6.535 1.00 88.44 192 ALA A C 1
ATOM 1519 O O . ALA A 1 192 ? 25.153 0.755 5.814 1.00 88.44 192 ALA A O 1
ATOM 1520 N N . GLU A 1 193 ? 26.326 -0.518 7.238 1.00 90.31 193 GLU A N 1
ATOM 1521 C CA . GLU A 1 193 ? 25.425 -1.677 7.188 1.00 90.31 193 GLU A CA 1
ATOM 1522 C C . GLU A 1 193 ? 24.013 -1.337 7.682 1.00 90.31 193 GLU A C 1
ATOM 1524 O O . GLU A 1 193 ? 23.031 -1.664 7.020 1.00 90.31 193 GLU A O 1
ATOM 1529 N N . THR A 1 194 ? 23.897 -0.630 8.813 1.00 89.69 194 THR A N 1
ATOM 1530 C CA . THR A 1 194 ? 22.592 -0.245 9.373 1.00 89.69 194 THR A CA 1
ATOM 1531 C C . THR A 1 194 ? 21.882 0.786 8.505 1.00 89.69 194 THR A C 1
ATOM 1533 O O . THR A 1 194 ? 20.669 0.708 8.330 1.00 89.69 194 THR A O 1
ATOM 1536 N N . LEU A 1 195 ? 22.636 1.717 7.914 1.00 89.38 195 LEU A N 1
ATOM 1537 C CA . LEU A 1 195 ? 22.094 2.705 6.988 1.00 89.38 195 LEU A CA 1
ATOM 1538 C C . LEU A 1 195 ? 21.576 2.028 5.716 1.00 89.38 195 LEU A C 1
ATOM 1540 O O . LEU A 1 195 ? 20.457 2.291 5.281 1.00 89.38 195 LEU A O 1
ATOM 1544 N N . GLN A 1 196 ? 22.359 1.110 5.149 1.00 88.31 196 GLN A N 1
ATOM 1545 C CA . GLN A 1 196 ? 21.965 0.364 3.960 1.00 88.31 196 GLN A CA 1
ATOM 1546 C C . GLN A 1 196 ? 20.749 -0.531 4.224 1.00 88.31 196 GLN A C 1
ATOM 1548 O O . GLN A 1 196 ? 19.859 -0.618 3.373 1.00 88.31 196 GLN A O 1
ATOM 1553 N N . ALA A 1 197 ? 20.676 -1.165 5.398 1.00 88.94 197 ALA A N 1
ATOM 1554 C CA . ALA A 1 197 ? 19.516 -1.945 5.815 1.00 88.94 197 ALA A CA 1
ATOM 1555 C C . ALA A 1 197 ? 18.252 -1.075 5.905 1.00 88.94 197 ALA A C 1
ATOM 1557 O O . ALA A 1 197 ? 17.207 -1.473 5.392 1.00 88.94 197 ALA A O 1
ATOM 1558 N N . GLU A 1 198 ? 18.345 0.132 6.469 1.00 88.75 198 GLU A N 1
ATOM 1559 C CA . GLU A 1 198 ? 17.215 1.064 6.544 1.00 88.75 198 GLU A CA 1
ATOM 1560 C C . GLU A 1 198 ? 16.777 1.555 5.155 1.00 88.75 198 GLU A C 1
ATOM 1562 O O . GLU A 1 198 ? 15.591 1.508 4.833 1.00 88.75 198 GLU A O 1
ATOM 1567 N N . LEU A 1 199 ? 17.708 1.945 4.276 1.00 88.31 199 LEU A N 1
ATOM 1568 C CA . LEU A 1 199 ? 17.365 2.326 2.898 1.00 88.31 199 LEU A CA 1
ATOM 1569 C C . LEU A 1 199 ? 16.696 1.172 2.140 1.00 88.31 199 LEU A C 1
ATOM 1571 O O . LEU A 1 199 ? 15.714 1.367 1.422 1.00 88.31 199 LEU A O 1
ATOM 1575 N N . THR A 1 200 ? 17.193 -0.048 2.338 1.00 88.44 200 THR A N 1
ATOM 1576 C CA . THR A 1 200 ? 16.607 -1.263 1.763 1.00 88.44 200 THR A CA 1
ATOM 1577 C C . THR A 1 200 ? 15.205 -1.504 2.315 1.00 88.44 200 THR A C 1
ATOM 1579 O O . THR A 1 200 ? 14.289 -1.805 1.550 1.00 88.44 200 THR A O 1
ATOM 1582 N N . ARG A 1 201 ? 14.995 -1.315 3.620 1.00 89.06 201 ARG A N 1
ATOM 1583 C CA . ARG A 1 201 ? 13.681 -1.421 4.263 1.00 89.06 201 ARG A CA 1
ATOM 1584 C C . ARG A 1 201 ? 12.691 -0.401 3.702 1.00 89.06 201 ARG A C 1
ATOM 1586 O O . ARG A 1 201 ? 11.557 -0.772 3.407 1.00 89.06 201 ARG A O 1
ATOM 1593 N N . ARG A 1 202 ? 13.108 0.853 3.490 1.00 89.88 202 ARG A N 1
ATOM 1594 C CA . ARG A 1 202 ? 12.281 1.897 2.853 1.00 89.88 202 ARG A CA 1
ATOM 1595 C C . ARG A 1 202 ? 11.813 1.467 1.466 1.00 89.88 202 ARG A C 1
ATOM 1597 O O . ARG A 1 202 ? 10.615 1.524 1.191 1.00 89.88 202 ARG A O 1
ATOM 1604 N N . LYS A 1 203 ? 12.739 0.966 0.634 1.00 88.44 203 LYS A N 1
ATOM 1605 C CA . LYS A 1 203 ? 12.443 0.438 -0.713 1.00 88.44 203 LYS A CA 1
ATOM 1606 C C . LYS A 1 203 ? 11.406 -0.680 -0.665 1.00 88.44 203 LYS A C 1
ATOM 1608 O O . LYS A 1 203 ? 10.395 -0.603 -1.357 1.00 88.44 203 LYS A O 1
ATOM 1613 N N . HIS A 1 204 ? 11.621 -1.673 0.197 1.00 89.50 204 HIS A N 1
ATOM 1614 C CA . HIS A 1 204 ? 10.693 -2.794 0.347 1.00 89.50 204 HIS A CA 1
ATOM 1615 C C . HIS A 1 204 ? 9.303 -2.342 0.800 1.00 89.50 204 HIS A C 1
ATOM 1617 O O . HIS A 1 204 ? 8.313 -2.802 0.240 1.00 89.50 204 HIS A O 1
ATOM 1623 N N . ARG A 1 205 ? 9.213 -1.410 1.758 1.00 92.12 205 ARG A N 1
ATOM 1624 C CA . ARG A 1 205 ? 7.924 -0.895 2.246 1.00 92.12 205 ARG A CA 1
ATOM 1625 C C . ARG A 1 205 ? 7.138 -0.163 1.163 1.00 92.12 205 ARG A C 1
ATOM 1627 O O . ARG A 1 205 ? 5.953 -0.444 1.008 1.00 92.12 205 ARG A O 1
ATOM 1634 N N . MET A 1 206 ? 7.785 0.717 0.392 1.00 92.69 206 MET A N 1
ATOM 1635 C CA . MET A 1 206 ? 7.132 1.390 -0.738 1.00 92.69 206 MET A CA 1
ATOM 1636 C C . MET A 1 206 ? 6.622 0.366 -1.759 1.00 92.69 206 MET A C 1
ATOM 1638 O O . MET A 1 206 ? 5.457 0.407 -2.150 1.00 92.69 206 MET A O 1
ATOM 1642 N N . LEU A 1 207 ? 7.473 -0.584 -2.158 1.00 92.50 207 LEU A N 1
ATOM 1643 C CA . LEU A 1 207 ? 7.109 -1.604 -3.139 1.00 92.50 207 LEU A CA 1
ATOM 1644 C C . LEU A 1 207 ? 5.938 -2.471 -2.658 1.00 92.50 207 LEU A C 1
ATOM 1646 O O . LEU A 1 207 ? 5.026 -2.760 -3.434 1.00 92.50 207 LEU A O 1
ATOM 1650 N N . ALA A 1 208 ? 5.954 -2.871 -1.386 1.00 94.38 208 ALA A N 1
ATOM 1651 C CA . ALA A 1 208 ? 4.894 -3.652 -0.764 1.00 94.38 208 ALA A CA 1
ATOM 1652 C C . ALA A 1 208 ? 3.576 -2.871 -0.696 1.00 94.38 208 ALA A C 1
ATOM 1654 O O . ALA A 1 208 ? 2.537 -3.407 -1.073 1.00 94.38 208 ALA A O 1
ATOM 1655 N N . CYS A 1 209 ? 3.628 -1.594 -0.304 1.00 95.75 209 CYS A N 1
ATOM 1656 C CA . CYS A 1 209 ? 2.471 -0.699 -0.280 1.00 95.75 209 CYS A CA 1
ATOM 1657 C C . CYS A 1 209 ? 1.840 -0.575 -1.674 1.00 95.75 209 CYS A C 1
ATOM 1659 O O . CYS A 1 209 ? 0.664 -0.887 -1.857 1.00 95.75 209 CYS A O 1
ATOM 1661 N N . VAL A 1 210 ? 2.639 -0.226 -2.688 1.00 95.44 210 VAL A N 1
ATOM 1662 C CA . VAL A 1 210 ? 2.178 -0.106 -4.079 1.00 95.44 210 VAL A CA 1
ATOM 1663 C C . VAL A 1 210 ? 1.616 -1.433 -4.598 1.00 95.44 210 VAL A C 1
ATOM 1665 O O . VAL A 1 210 ? 0.551 -1.460 -5.216 1.00 95.44 210 VAL A O 1
ATOM 1668 N N . SER A 1 211 ? 2.286 -2.551 -4.309 1.00 95.38 211 SER A N 1
ATOM 1669 C CA . SER A 1 211 ? 1.805 -3.880 -4.696 1.00 95.38 211 SER A CA 1
ATOM 1670 C C . SER A 1 211 ? 0.472 -4.205 -4.026 1.00 95.38 211 SER A C 1
ATOM 1672 O O . SER A 1 211 ? -0.430 -4.721 -4.682 1.00 95.38 211 SER A O 1
ATOM 1674 N N . PHE A 1 212 ? 0.304 -3.892 -2.740 1.00 97.56 212 PHE A N 1
ATOM 1675 C CA . PHE A 1 212 ? -0.941 -4.147 -2.022 1.00 97.56 212 PHE A CA 1
ATOM 1676 C C . PHE A 1 212 ? -2.105 -3.310 -2.564 1.00 97.56 212 PHE A C 1
ATOM 1678 O O . PHE A 1 212 ? -3.182 -3.855 -2.804 1.00 97.56 212 PHE A O 1
ATOM 1685 N N . LEU A 1 213 ? -1.877 -2.030 -2.878 1.00 97.69 213 LEU A N 1
ATOM 1686 C CA . LEU A 1 213 ? -2.860 -1.192 -3.579 1.00 97.69 213 LEU A CA 1
ATOM 1687 C C . LEU A 1 213 ? -3.266 -1.808 -4.929 1.00 97.69 213 LEU A C 1
ATOM 1689 O O . LEU A 1 213 ? -4.442 -1.790 -5.293 1.00 97.69 213 LEU A O 1
ATOM 1693 N N . GLY A 1 214 ? -2.319 -2.423 -5.641 1.00 97.50 214 GLY A N 1
ATOM 1694 C CA . GLY A 1 214 ? -2.605 -3.199 -6.846 1.00 97.50 214 GLY A CA 1
ATOM 1695 C C . GLY A 1 214 ? -3.526 -4.401 -6.594 1.00 97.50 214 GLY A C 1
ATOM 1696 O O . GLY A 1 214 ? -4.492 -4.586 -7.330 1.00 97.50 214 GLY A O 1
ATOM 1697 N N . HIS A 1 215 ? -3.302 -5.176 -5.527 1.00 97.62 215 HIS A N 1
ATOM 1698 C CA . HIS A 1 215 ? -4.191 -6.288 -5.157 1.00 97.62 215 HIS A CA 1
ATOM 1699 C C . HIS A 1 215 ? -5.601 -5.800 -4.786 1.00 97.62 215 HIS A C 1
ATOM 1701 O O . HIS A 1 215 ? -6.589 -6.389 -5.220 1.00 97.62 215 HIS A O 1
ATOM 1707 N N . LEU A 1 216 ? -5.721 -4.684 -4.057 1.00 97.88 216 LEU A N 1
ATOM 1708 C CA . LEU A 1 216 ? -7.022 -4.071 -3.754 1.00 97.88 216 LEU A CA 1
ATOM 1709 C C . LEU A 1 216 ? -7.761 -3.622 -5.027 1.00 97.88 216 LEU A C 1
ATOM 1711 O O . LEU A 1 216 ? -8.986 -3.735 -5.109 1.00 97.88 216 LEU A O 1
ATOM 1715 N N . PHE A 1 217 ? -7.037 -3.129 -6.035 1.00 96.88 217 PHE A N 1
ATOM 1716 C CA . PHE A 1 217 ? -7.617 -2.818 -7.341 1.00 96.88 217 PHE A CA 1
ATOM 1717 C C . PHE A 1 217 ? -8.128 -4.074 -8.063 1.00 96.88 217 PHE A C 1
ATOM 1719 O O . PHE A 1 217 ? -9.253 -4.056 -8.563 1.00 96.88 217 PHE A O 1
ATOM 1726 N N . LEU A 1 218 ? -7.361 -5.170 -8.067 1.00 96.19 218 LEU A N 1
ATOM 1727 C CA . LEU A 1 218 ? -7.784 -6.440 -8.676 1.00 96.19 218 LEU A CA 1
ATOM 1728 C C . LEU A 1 218 ? -9.065 -6.999 -8.035 1.00 96.19 218 LEU A C 1
ATOM 1730 O O . LEU A 1 218 ? -9.935 -7.510 -8.736 1.00 96.19 218 LEU A O 1
ATOM 1734 N N . GLU A 1 219 ? -9.231 -6.810 -6.726 1.00 96.25 219 GLU A N 1
ATOM 1735 C CA . GLU A 1 219 ? -10.447 -7.165 -5.980 1.00 96.25 219 GLU A CA 1
ATOM 1736 C C . GLU A 1 219 ? -11.590 -6.136 -6.111 1.00 96.25 219 GLU A C 1
ATOM 1738 O O . GLU A 1 219 ? -12.606 -6.213 -5.416 1.00 96.25 219 GLU A O 1
ATOM 1743 N N . ARG A 1 220 ? -11.458 -5.146 -7.007 1.00 94.94 220 ARG A N 1
ATOM 1744 C CA . ARG A 1 220 ? -12.453 -4.084 -7.250 1.00 94.94 220 ARG A CA 1
ATOM 1745 C C . ARG A 1 220 ? -12.792 -3.268 -5.995 1.00 94.94 220 ARG A C 1
ATOM 1747 O O . ARG A 1 220 ? -13.918 -2.783 -5.847 1.00 94.94 220 ARG A O 1
ATOM 1754 N N . LEU A 1 221 ? -11.825 -3.120 -5.087 1.00 96.19 221 LEU A N 1
ATOM 1755 C CA . LEU A 1 221 ? -11.926 -2.266 -3.899 1.00 96.19 221 LEU A CA 1
ATOM 1756 C C . LEU A 1 221 ? -11.390 -0.852 -4.153 1.00 96.19 221 LEU A C 1
ATOM 1758 O O . LEU A 1 221 ? -11.764 0.079 -3.442 1.00 96.19 221 LEU A O 1
ATOM 1762 N N . LEU A 1 222 ? -10.563 -0.675 -5.187 1.00 96.06 222 LEU A N 1
ATOM 1763 C CA . LEU A 1 222 ? -10.070 0.623 -5.645 1.00 96.06 222 LEU A CA 1
ATOM 1764 C C . LEU A 1 222 ? -10.472 0.880 -7.099 1.00 96.06 222 LEU A C 1
ATOM 1766 O O . LEU A 1 222 ? -10.553 -0.034 -7.916 1.00 96.06 222 LEU A O 1
ATOM 1770 N N . ALA A 1 223 ? -10.711 2.148 -7.431 1.00 93.69 223 ALA A N 1
ATOM 1771 C CA . ALA A 1 223 ? -10.995 2.564 -8.799 1.00 93.69 223 ALA A CA 1
ATOM 1772 C C . ALA A 1 223 ? -9.701 2.709 -9.615 1.00 93.69 223 ALA A C 1
ATOM 1774 O O . ALA A 1 223 ? -8.670 3.108 -9.078 1.00 93.69 223 ALA A O 1
ATOM 1775 N N . MET A 1 224 ? -9.780 2.522 -10.938 1.00 93.75 224 MET A N 1
ATOM 1776 C CA . MET A 1 224 ? -8.637 2.704 -11.853 1.00 93.75 224 MET A CA 1
ATOM 1777 C C . MET A 1 224 ? -7.953 4.077 -11.714 1.00 93.75 224 MET A C 1
ATOM 1779 O O . MET A 1 224 ? -6.743 4.191 -11.883 1.00 93.75 224 MET A O 1
ATOM 1783 N N . LYS A 1 225 ? -8.714 5.122 -11.349 1.00 93.00 225 LYS A N 1
ATOM 1784 C CA . LYS A 1 225 ? -8.184 6.474 -11.115 1.00 93.00 225 LYS A CA 1
ATOM 1785 C C . LYS A 1 225 ? -7.143 6.509 -9.994 1.00 93.00 225 LYS A C 1
ATOM 1787 O O . LYS A 1 225 ? -6.206 7.289 -10.087 1.00 93.00 225 LYS A O 1
ATOM 1792 N N . VAL A 1 226 ? -7.286 5.658 -8.975 1.00 94.00 226 VAL A N 1
ATOM 1793 C CA . VAL A 1 226 ? -6.315 5.544 -7.876 1.00 94.00 226 VAL A CA 1
ATOM 1794 C C . VAL A 1 226 ? -4.991 4.993 -8.403 1.00 94.00 226 VAL A C 1
ATOM 1796 O O . VAL A 1 226 ? -3.942 5.553 -8.113 1.00 94.00 226 VAL A O 1
ATOM 1799 N N . ILE A 1 227 ? -5.034 3.965 -9.258 1.00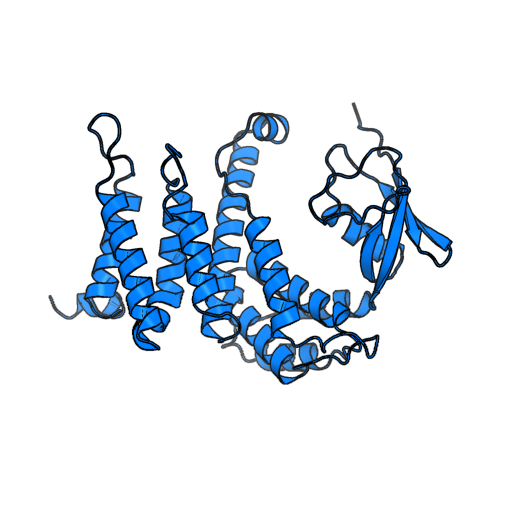 95.56 227 ILE A N 1
ATOM 1800 C CA . ILE A 1 227 ? -3.833 3.436 -9.924 1.00 95.56 227 ILE A CA 1
ATOM 1801 C C . ILE A 1 227 ? -3.185 4.497 -10.819 1.00 95.56 227 ILE A C 1
ATOM 1803 O O . ILE A 1 227 ? -1.973 4.689 -10.765 1.00 95.56 227 ILE A O 1
ATOM 1807 N N . GLY A 1 228 ? -3.995 5.230 -11.589 1.00 95.19 228 GLY A N 1
ATOM 1808 C CA . GLY A 1 228 ? -3.543 6.383 -12.370 1.00 95.19 228 GLY A CA 1
ATOM 1809 C C . GLY A 1 228 ? -2.797 7.418 -11.534 1.00 95.19 228 GLY A C 1
ATOM 1810 O O . GLY A 1 228 ? -1.717 7.853 -11.929 1.00 95.19 228 GLY A O 1
ATOM 1811 N N . GLN A 1 229 ? -3.342 7.761 -10.366 1.00 94.88 229 GLN A N 1
ATOM 1812 C CA . GLN A 1 229 ? -2.733 8.715 -9.447 1.00 94.88 229 GLN A CA 1
ATOM 1813 C C . GLN A 1 229 ? -1.397 8.203 -8.894 1.00 94.88 229 GLN A C 1
ATOM 1815 O O . GLN A 1 229 ? -0.409 8.923 -8.969 1.00 94.88 229 GLN A O 1
ATOM 1820 N N . ILE A 1 230 ? -1.321 6.943 -8.449 1.00 94.75 230 ILE A N 1
ATOM 1821 C CA . ILE A 1 230 ? -0.073 6.338 -7.947 1.00 94.75 230 ILE A CA 1
ATOM 1822 C C . ILE A 1 230 ? 1.030 6.386 -9.014 1.00 94.75 230 ILE A C 1
ATOM 1824 O O . ILE A 1 230 ? 2.159 6.787 -8.732 1.00 94.75 230 ILE A O 1
ATOM 1828 N N . VAL A 1 231 ? 0.717 6.006 -10.259 1.00 95.81 231 VAL A N 1
ATOM 1829 C CA . VAL A 1 231 ? 1.694 6.047 -11.362 1.00 95.81 231 VAL A CA 1
ATOM 1830 C C . VAL A 1 231 ? 2.118 7.485 -11.667 1.00 95.81 231 VAL A C 1
ATOM 1832 O O . VAL A 1 231 ? 3.303 7.747 -11.883 1.00 95.81 231 VAL A O 1
ATOM 1835 N N . HIS A 1 232 ? 1.174 8.426 -11.657 1.00 93.88 232 HIS A N 1
ATOM 1836 C CA . HIS A 1 232 ? 1.469 9.843 -11.834 1.00 93.88 232 HIS A CA 1
ATOM 1837 C C . HIS A 1 232 ? 2.377 10.389 -10.718 1.00 93.88 232 HIS A C 1
ATOM 1839 O O . HIS A 1 232 ? 3.334 11.099 -11.011 1.00 93.88 232 HIS A O 1
ATOM 1845 N N . ASP A 1 233 ? 2.139 10.036 -9.460 1.00 92.00 233 ASP A N 1
ATOM 1846 C CA . ASP A 1 233 ? 2.925 10.551 -8.333 1.00 92.00 233 ASP A CA 1
ATOM 1847 C C . ASP A 1 233 ? 4.351 9.981 -8.309 1.00 92.00 233 ASP A C 1
ATOM 1849 O O . ASP A 1 233 ? 5.300 10.678 -7.942 1.00 92.00 233 ASP A O 1
ATOM 1853 N N . LEU A 1 234 ? 4.525 8.738 -8.768 1.00 92.31 234 LEU A N 1
ATOM 1854 C CA . LEU A 1 234 ? 5.830 8.080 -8.828 1.00 92.31 234 LEU A CA 1
ATOM 1855 C C . LEU A 1 234 ? 6.660 8.496 -10.046 1.00 92.31 234 LEU A C 1
ATOM 1857 O O . LEU A 1 234 ? 7.843 8.800 -9.905 1.00 92.31 234 LEU A O 1
ATOM 1861 N N . ILE A 1 235 ? 6.075 8.494 -11.248 1.00 93.62 235 ILE A N 1
ATOM 1862 C CA . ILE A 1 235 ? 6.831 8.728 -12.489 1.00 93.62 235 ILE A CA 1
ATOM 1863 C C . ILE A 1 235 ? 6.251 9.816 -13.380 1.00 93.62 235 ILE A C 1
ATOM 1865 O O . ILE A 1 235 ? 6.839 10.092 -14.424 1.00 93.62 235 ILE A O 1
ATOM 1869 N N . GLY A 1 236 ? 5.120 10.424 -13.033 1.00 90.62 236 GLY A N 1
ATOM 1870 C CA . GLY A 1 236 ? 4.473 11.450 -13.845 1.00 90.62 236 GLY A CA 1
ATOM 1871 C C . GLY A 1 236 ? 5.337 12.703 -14.040 1.00 90.62 236 GLY A C 1
ATOM 1872 O O . GLY A 1 236 ? 6.342 12.904 -13.349 1.00 90.62 236 GLY A O 1
ATOM 1873 N N . PRO A 1 237 ? 4.995 13.552 -15.022 1.00 84.31 237 PRO A N 1
ATOM 1874 C CA . PRO A 1 237 ? 5.660 14.835 -15.198 1.00 84.31 237 PRO A CA 1
ATOM 1875 C C . PRO A 1 237 ? 5.432 15.712 -13.960 1.00 84.31 237 PRO A C 1
ATOM 1877 O O . PRO A 1 237 ? 4.294 16.018 -13.608 1.00 84.31 237 PRO A O 1
ATOM 1880 N N . ARG A 1 238 ? 6.509 16.139 -13.299 1.00 77.62 238 ARG A N 1
ATOM 1881 C CA . ARG A 1 238 ? 6.424 17.111 -12.204 1.00 77.62 238 ARG A CA 1
ATOM 1882 C C . ARG A 1 238 ? 6.294 18.517 -12.793 1.00 77.62 238 ARG A C 1
ATOM 1884 O O . ARG A 1 238 ? 6.827 18.793 -13.864 1.00 77.62 238 ARG A O 1
ATOM 1891 N N . ARG A 1 239 ? 5.547 19.405 -12.130 1.00 61.56 239 ARG A N 1
ATOM 1892 C CA . ARG A 1 239 ? 5.389 20.795 -12.592 1.00 61.56 239 ARG A CA 1
ATOM 1893 C C . ARG A 1 239 ? 6.725 21.545 -12.434 1.00 61.56 239 ARG A C 1
ATOM 1895 O O . ARG A 1 239 ? 7.244 21.589 -11.324 1.00 61.56 239 ARG A O 1
ATOM 1902 N N . GLY A 1 240 ? 7.229 22.159 -13.511 1.00 65.00 240 GLY A N 1
ATOM 1903 C CA . GLY A 1 240 ? 8.485 22.936 -13.540 1.00 65.00 240 GLY A CA 1
ATOM 1904 C C . GLY A 1 240 ? 9.716 22.130 -13.984 1.00 65.00 240 GLY A C 1
ATOM 1905 O O . GLY A 1 240 ? 9.568 21.024 -14.498 1.00 65.00 240 GLY A O 1
ATOM 1906 N N . ASP A 1 241 ? 10.920 22.665 -13.748 1.00 53.19 241 ASP A N 1
ATOM 1907 C CA . ASP A 1 241 ? 12.225 22.007 -13.991 1.00 53.19 241 ASP A CA 1
ATOM 1908 C C . ASP A 1 241 ? 12.538 20.929 -12.932 1.00 53.19 241 ASP A C 1
ATOM 1910 O O . ASP A 1 241 ? 13.647 20.833 -12.411 1.00 53.19 241 ASP A O 1
ATOM 1914 N N . GLY A 1 242 ? 11.526 20.163 -12.525 1.00 64.56 242 GLY A N 1
ATOM 1915 C CA . GLY A 1 242 ? 11.680 19.146 -11.493 1.00 64.56 242 GLY A CA 1
ATOM 1916 C C . GLY A 1 242 ? 12.591 18.014 -11.959 1.00 64.56 242 GLY A C 1
ATOM 1917 O O . GLY A 1 242 ? 12.506 17.579 -13.111 1.00 64.56 242 GLY A O 1
ATOM 1918 N N . ASP A 1 243 ? 13.415 17.508 -11.040 1.00 77.25 243 ASP A N 1
ATOM 1919 C CA . ASP A 1 243 ? 14.286 16.372 -11.314 1.00 77.25 243 ASP A CA 1
ATOM 1920 C C . ASP A 1 243 ? 13.491 15.177 -11.867 1.00 77.25 243 ASP A C 1
ATOM 1922 O O . ASP A 1 243 ? 12.358 14.907 -11.432 1.00 77.25 243 ASP A O 1
ATOM 1926 N N . PRO A 1 244 ? 14.071 14.443 -12.832 1.00 86.62 244 PRO A N 1
ATOM 1927 C CA . PRO A 1 244 ? 13.466 13.229 -13.354 1.00 86.62 244 PRO A CA 1
ATOM 1928 C C . PRO A 1 244 ? 13.230 12.205 -12.231 1.00 86.62 244 PRO A C 1
ATOM 1930 O O . PRO A 1 244 ? 13.952 12.201 -11.231 1.00 86.62 244 PRO A O 1
ATOM 1933 N N . PRO A 1 245 ? 12.228 11.312 -12.367 1.00 90.50 245 PRO A N 1
ATOM 1934 C CA . PRO A 1 245 ? 11.947 10.329 -11.332 1.00 90.50 245 PRO A CA 1
ATOM 1935 C C . PRO A 1 245 ? 13.152 9.413 -11.146 1.00 90.50 245 PRO A C 1
ATOM 1937 O O . PRO A 1 245 ? 13.795 9.014 -12.119 1.00 90.50 245 PRO A O 1
ATOM 1940 N N . HIS A 1 246 ? 13.437 9.069 -9.898 1.00 88.88 246 HIS A N 1
ATOM 1941 C CA . HIS A 1 246 ? 14.515 8.150 -9.565 1.00 88.88 246 HIS A CA 1
ATOM 1942 C C . HIS A 1 246 ? 14.186 6.715 -10.008 1.00 88.88 246 HIS A C 1
ATOM 1944 O O . HIS A 1 246 ? 13.021 6.318 -10.081 1.00 88.88 246 HIS A O 1
ATOM 1950 N N . GLU A 1 247 ? 15.227 5.911 -10.224 1.00 91.19 247 GLU A N 1
ATOM 1951 C CA . GLU A 1 247 ? 15.124 4.532 -10.720 1.00 91.19 247 GLU A CA 1
ATOM 1952 C C . GLU A 1 247 ? 14.186 3.640 -9.899 1.00 91.19 247 GLU A C 1
ATOM 1954 O O . GLU A 1 247 ? 13.328 2.966 -10.462 1.00 91.19 247 GLU A O 1
ATOM 1959 N N . HIS A 1 248 ? 14.254 3.702 -8.569 1.00 88.88 248 HIS A N 1
ATOM 1960 C CA . HIS A 1 248 ? 13.391 2.897 -7.696 1.00 88.88 248 HIS A CA 1
ATOM 1961 C C . HIS A 1 248 ? 11.896 3.224 -7.853 1.00 88.88 248 HIS A C 1
ATOM 1963 O O . HIS A 1 248 ? 11.055 2.357 -7.624 1.00 88.88 248 HIS A O 1
ATOM 1969 N N . MET A 1 249 ? 11.534 4.458 -8.238 1.00 91.62 249 MET A N 1
ATOM 1970 C CA . MET A 1 249 ? 10.131 4.832 -8.468 1.00 91.62 249 MET A CA 1
ATOM 1971 C C . MET A 1 249 ? 9.628 4.166 -9.744 1.00 91.62 249 MET A C 1
ATOM 1973 O O . MET A 1 249 ? 8.505 3.665 -9.783 1.00 91.62 249 MET A O 1
ATOM 1977 N N . ILE A 1 250 ? 10.489 4.116 -10.764 1.00 94.50 250 ILE A N 1
ATOM 1978 C CA . ILE A 1 250 ? 10.226 3.412 -12.017 1.00 94.50 250 ILE A CA 1
ATOM 1979 C C . ILE A 1 250 ? 10.052 1.922 -11.733 1.00 94.50 250 ILE A C 1
ATOM 1981 O O . ILE A 1 250 ? 9.050 1.352 -12.146 1.00 94.50 250 ILE A O 1
ATOM 1985 N N . GLU A 1 251 ? 10.950 1.302 -10.967 1.00 93.50 251 GLU A N 1
ATOM 1986 C CA . GLU A 1 251 ? 10.833 -0.109 -10.575 1.00 93.50 251 GLU A CA 1
ATOM 1987 C C . GLU A 1 251 ? 9.519 -0.411 -9.837 1.00 93.50 251 GLU A C 1
ATOM 1989 O O . GLU A 1 251 ? 8.856 -1.405 -10.145 1.00 93.50 251 GLU A O 1
ATOM 1994 N N . CYS A 1 252 ? 9.095 0.464 -8.915 1.00 92.88 252 CYS A N 1
ATOM 1995 C CA . CYS A 1 252 ? 7.809 0.328 -8.223 1.00 92.88 252 CYS A CA 1
ATOM 1996 C C . CYS A 1 252 ? 6.628 0.366 -9.202 1.00 92.88 252 CYS A C 1
ATOM 1998 O O . CYS A 1 252 ? 5.728 -0.471 -9.113 1.00 92.88 252 CYS A O 1
ATOM 2000 N N . VAL A 1 253 ? 6.642 1.298 -10.161 1.00 96.19 253 VAL A N 1
ATOM 2001 C CA . VAL A 1 253 ? 5.604 1.378 -11.199 1.00 96.19 253 VAL A CA 1
ATOM 2002 C C . VAL A 1 253 ? 5.630 0.156 -12.104 1.00 96.19 253 VAL A C 1
ATOM 2004 O O . VAL A 1 253 ? 4.577 -0.414 -12.366 1.00 96.19 253 VAL A O 1
ATOM 2007 N N . LEU A 1 254 ? 6.801 -0.294 -12.553 1.00 96.38 254 LEU A N 1
ATOM 2008 C CA . LEU A 1 254 ? 6.910 -1.492 -13.383 1.00 96.38 254 LEU A CA 1
ATOM 2009 C C . LEU A 1 254 ? 6.336 -2.706 -12.649 1.00 96.38 254 LEU A C 1
ATOM 2011 O O . LEU A 1 254 ? 5.525 -3.431 -13.222 1.00 96.38 254 LEU A O 1
ATOM 2015 N N . LYS A 1 255 ? 6.657 -2.881 -11.360 1.00 94.12 255 LYS A N 1
ATOM 2016 C CA . LYS A 1 255 ? 6.077 -3.956 -10.549 1.00 94.12 255 LYS A CA 1
ATOM 2017 C C . LYS A 1 255 ? 4.558 -3.833 -10.434 1.00 94.12 255 LYS A C 1
ATOM 2019 O O . LYS A 1 255 ? 3.864 -4.830 -10.623 1.00 94.12 255 LYS A O 1
ATOM 2024 N N . LEU A 1 256 ? 4.030 -2.636 -10.186 1.00 96.50 256 LEU A N 1
ATOM 2025 C CA . LEU A 1 256 ? 2.585 -2.405 -10.156 1.00 96.50 256 LEU A CA 1
ATOM 2026 C C . LEU A 1 256 ? 1.931 -2.803 -11.479 1.00 96.50 256 LEU A C 1
ATOM 2028 O O . LEU A 1 256 ? 0.990 -3.592 -11.490 1.00 96.50 256 LEU A O 1
ATOM 2032 N N . LEU A 1 257 ? 2.453 -2.297 -12.597 1.00 95.88 257 LEU A N 1
ATOM 2033 C CA . LEU A 1 257 ? 1.917 -2.574 -13.926 1.00 95.88 257 LEU A CA 1
ATOM 2034 C C . LEU A 1 257 ? 2.021 -4.056 -14.283 1.00 95.88 257 LEU A C 1
ATOM 2036 O O . LEU A 1 257 ? 1.149 -4.557 -14.987 1.00 95.88 257 LEU A O 1
ATOM 2040 N N . THR A 1 258 ? 3.007 -4.782 -13.745 1.00 94.00 258 THR A N 1
ATOM 2041 C CA . THR A 1 258 ? 3.044 -6.236 -13.925 1.00 94.00 258 THR A CA 1
ATOM 2042 C C . THR A 1 258 ? 1.892 -6.974 -13.256 1.00 94.00 258 THR A C 1
ATOM 2044 O O . THR A 1 258 ? 1.485 -8.030 -13.731 1.00 94.00 258 THR A O 1
ATOM 2047 N N . LEU A 1 259 ? 1.354 -6.412 -12.175 1.00 94.19 259 LEU A N 1
ATOM 2048 C CA . LEU A 1 259 ? 0.241 -6.981 -11.427 1.00 94.19 259 LEU A CA 1
ATOM 2049 C C . LEU A 1 259 ? -1.113 -6.585 -12.030 1.00 94.19 259 LEU A C 1
ATOM 2051 O O . LEU A 1 259 ? -1.992 -7.428 -12.179 1.00 94.19 259 LEU A O 1
ATOM 2055 N N . VAL A 1 260 ? -1.290 -5.305 -12.373 1.0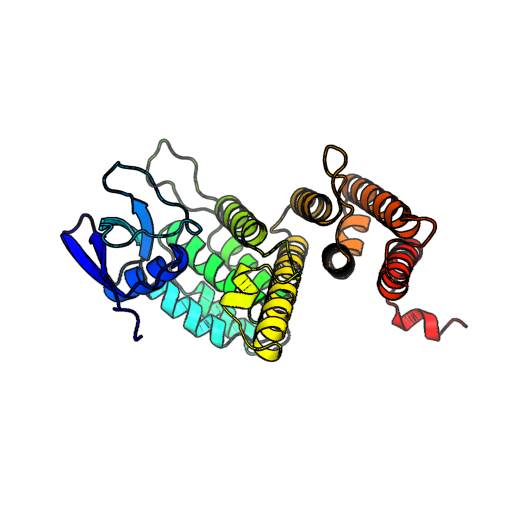0 95.62 260 VAL A N 1
ATOM 2056 C CA . VAL A 1 260 ? -2.610 -4.746 -12.728 1.00 95.62 260 VAL A CA 1
ATOM 2057 C C . VAL A 1 260 ? -2.787 -4.435 -14.212 1.00 95.62 260 VAL A C 1
ATOM 2059 O O . VAL A 1 260 ? -3.909 -4.180 -14.647 1.00 95.62 260 VAL A O 1
ATOM 2062 N N . GLY A 1 261 ? -1.704 -4.447 -14.993 1.00 94.62 261 GLY A N 1
ATOM 2063 C CA . GLY A 1 261 ? -1.684 -3.952 -16.369 1.00 94.62 261 GLY A CA 1
ATOM 2064 C C . GLY A 1 261 ? -2.665 -4.673 -17.286 1.00 94.62 261 GLY A C 1
ATOM 2065 O O . GLY A 1 261 ? -3.458 -4.019 -17.954 1.00 94.62 261 GLY A O 1
ATOM 2066 N N . ARG A 1 262 ? -2.707 -6.011 -17.232 1.00 94.31 262 ARG A N 1
ATOM 2067 C CA . ARG A 1 262 ? -3.669 -6.812 -18.007 1.00 94.31 262 ARG A CA 1
ATOM 2068 C C . ARG A 1 262 ? -5.119 -6.440 -17.695 1.00 94.31 262 ARG A C 1
ATOM 2070 O O . ARG A 1 262 ? -5.920 -6.309 -18.611 1.00 94.31 262 ARG A O 1
ATOM 2077 N N . THR A 1 263 ? -5.454 -6.277 -16.418 1.00 94.19 263 THR A N 1
ATOM 2078 C CA . THR A 1 263 ? -6.813 -5.925 -15.979 1.00 94.19 263 THR A CA 1
ATOM 2079 C C . THR A 1 263 ? -7.191 -4.517 -16.438 1.00 94.19 263 THR A C 1
ATOM 2081 O O . THR A 1 263 ? -8.290 -4.309 -16.946 1.00 94.19 263 THR A O 1
ATOM 2084 N N . LEU A 1 264 ? -6.263 -3.556 -16.341 1.00 93.62 264 LEU A N 1
ATOM 2085 C CA . LEU A 1 264 ? -6.474 -2.195 -16.848 1.00 93.62 264 LEU A CA 1
ATOM 2086 C C . LEU A 1 264 ? -6.716 -2.161 -18.362 1.00 93.62 264 LEU A C 1
ATOM 2088 O O . LEU A 1 264 ? -7.557 -1.394 -18.820 1.00 93.62 264 LEU A O 1
ATOM 2092 N N . ASP A 1 265 ? -5.991 -2.981 -19.122 1.00 91.94 265 ASP A N 1
ATOM 2093 C CA . ASP A 1 265 ? -6.051 -3.006 -20.589 1.00 91.94 265 ASP A CA 1
ATOM 2094 C C . ASP A 1 265 ? -7.224 -3.843 -21.139 1.00 91.94 265 ASP A C 1
ATOM 2096 O O . ASP A 1 265 ? -7.527 -3.768 -22.326 1.00 91.94 265 ASP A O 1
ATOM 2100 N N . ALA A 1 266 ? -7.885 -4.649 -20.297 1.00 87.88 266 ALA A N 1
ATOM 2101 C CA . ALA A 1 266 ? -8.973 -5.542 -20.704 1.00 87.88 266 ALA A CA 1
ATOM 2102 C C . ALA A 1 266 ? -10.377 -5.002 -20.385 1.00 87.88 266 ALA A C 1
ATOM 2104 O O . ALA A 1 266 ? -11.314 -5.267 -21.137 1.00 87.88 266 ALA A O 1
ATOM 2105 N N . ASP A 1 267 ? -10.544 -4.279 -19.274 1.00 74.25 267 ASP A N 1
ATOM 2106 C CA . ASP A 1 267 ? -11.878 -4.037 -18.713 1.00 74.25 267 ASP A CA 1
ATOM 2107 C C . ASP A 1 267 ? -12.652 -2.900 -19.406 1.00 74.25 267 ASP A C 1
ATOM 2109 O O . ASP A 1 267 ? -13.853 -3.031 -19.636 1.00 74.25 267 ASP A O 1
ATOM 2113 N N . MET A 1 268 ? -12.007 -1.759 -19.692 1.00 84.31 268 MET A N 1
ATOM 2114 C CA . MET A 1 268 ? -12.698 -0.524 -20.109 1.00 84.31 268 MET A CA 1
ATOM 2115 C C . MET A 1 268 ? -11.859 0.326 -21.082 1.00 84.31 268 MET A C 1
ATOM 2117 O O . MET A 1 268 ? -10.645 0.420 -20.895 1.00 84.31 268 MET A O 1
ATOM 2121 N N . PRO A 1 269 ? -12.479 1.068 -22.031 1.00 91.12 269 PRO A N 1
ATOM 2122 C CA . PRO A 1 269 ? -11.761 1.984 -22.932 1.00 91.12 269 PRO A CA 1
ATOM 2123 C C . PRO A 1 269 ? -10.894 3.011 -22.194 1.00 91.12 269 PRO A C 1
ATOM 2125 O O . PRO A 1 269 ? -9.755 3.267 -22.572 1.00 91.12 269 PRO A O 1
ATOM 2128 N N . THR A 1 270 ? -11.395 3.535 -21.073 1.00 91.31 270 THR A N 1
ATOM 2129 C CA . THR A 1 270 ? -10.657 4.468 -20.211 1.00 91.31 270 THR A CA 1
ATOM 2130 C C . THR A 1 270 ? -9.413 3.837 -19.577 1.00 91.31 270 THR A C 1
ATOM 2132 O O . THR A 1 270 ? -8.453 4.539 -19.274 1.00 91.31 270 THR A O 1
ATOM 2135 N N . GLY A 1 271 ? -9.420 2.519 -19.354 1.00 92.75 271 GLY A N 1
ATOM 2136 C CA . GLY A 1 271 ? -8.262 1.774 -18.861 1.00 92.75 271 GLY A CA 1
ATOM 2137 C C . GLY A 1 271 ? -7.178 1.631 -19.931 1.00 92.75 271 GLY A C 1
ATOM 2138 O O . GLY A 1 271 ? -6.009 1.888 -19.649 1.00 92.75 271 GLY A O 1
ATOM 2139 N N . VAL A 1 272 ? -7.574 1.355 -21.178 1.00 93.75 272 VAL A N 1
ATOM 2140 C CA . VAL A 1 272 ? -6.668 1.330 -22.341 1.00 93.75 272 VAL A CA 1
ATOM 2141 C C . VAL A 1 272 ? -6.027 2.702 -22.572 1.00 93.75 272 VAL A C 1
ATOM 2143 O O . VAL A 1 272 ? -4.815 2.796 -22.770 1.00 93.75 272 VAL A O 1
ATOM 2146 N N . GLU A 1 273 ? -6.807 3.785 -22.496 1.00 95.12 273 GLU A N 1
ATOM 2147 C CA . GLU A 1 273 ? -6.295 5.162 -22.581 1.00 95.12 273 GLU A CA 1
ATOM 2148 C C . GLU A 1 273 ? -5.275 5.469 -21.476 1.00 95.12 273 GLU A C 1
ATOM 2150 O O . GLU A 1 273 ? -4.217 6.048 -21.738 1.00 95.12 273 GLU A O 1
ATOM 2155 N N . LEU A 1 274 ? -5.562 5.041 -20.244 1.00 94.69 274 LEU A N 1
ATOM 2156 C CA . LEU A 1 274 ? -4.650 5.201 -19.117 1.00 94.69 274 LEU A CA 1
ATOM 2157 C C . LEU A 1 274 ? -3.341 4.430 -19.346 1.00 94.69 274 LEU A C 1
ATOM 2159 O O . LEU A 1 274 ? -2.256 4.986 -19.171 1.00 94.69 274 LEU A O 1
ATOM 2163 N N . MET A 1 275 ? -3.429 3.186 -19.814 1.00 96.00 275 MET A N 1
ATOM 2164 C CA . MET A 1 275 ? -2.260 2.382 -20.158 1.00 96.00 275 MET A CA 1
ATOM 2165 C C . MET A 1 275 ? -1.453 2.995 -21.315 1.00 96.00 275 MET A C 1
ATOM 2167 O O . MET A 1 275 ? -0.224 2.985 -21.266 1.00 96.00 275 MET A O 1
ATOM 2171 N N . ASN A 1 276 ? -2.104 3.614 -22.308 1.00 96.19 276 ASN A N 1
ATOM 2172 C CA . ASN A 1 276 ? -1.423 4.354 -23.382 1.00 96.19 276 ASN A CA 1
ATOM 2173 C C . ASN A 1 276 ? -0.623 5.546 -22.845 1.00 96.19 276 ASN A C 1
ATOM 2175 O O . ASN A 1 276 ? 0.495 5.797 -23.297 1.00 96.19 276 ASN A O 1
ATOM 2179 N N . SER A 1 277 ? -1.164 6.254 -21.851 1.00 96.00 277 SER A N 1
ATOM 2180 C CA . SER A 1 277 ? -0.444 7.324 -21.154 1.00 96.00 277 SER A CA 1
ATOM 2181 C C . SER A 1 277 ? 0.794 6.788 -20.423 1.00 96.00 277 SER A C 1
ATOM 2183 O O . SER A 1 277 ? 1.885 7.356 -20.540 1.00 96.00 277 SER A O 1
ATOM 2185 N N . PHE A 1 278 ? 0.669 5.648 -19.735 1.00 96.38 278 PHE A N 1
ATOM 2186 C CA . PHE A 1 278 ? 1.802 4.999 -19.067 1.00 96.38 278 PHE A CA 1
ATOM 2187 C C . PHE A 1 278 ? 2.878 4.558 -20.065 1.00 96.38 278 PHE A C 1
ATOM 2189 O O . PHE A 1 278 ? 4.059 4.827 -19.856 1.00 96.38 278 PHE A O 1
ATOM 2196 N N . GLU A 1 279 ? 2.478 3.947 -21.179 1.00 96.50 279 GLU A N 1
ATOM 2197 C CA . GLU A 1 279 ? 3.364 3.528 -22.266 1.00 96.50 279 GLU A CA 1
ATOM 2198 C C . GLU A 1 279 ? 4.154 4.710 -22.848 1.00 96.50 279 GLU A C 1
ATOM 2200 O O . GLU A 1 279 ? 5.382 4.653 -22.965 1.00 96.50 279 GLU A O 1
ATOM 2205 N N . ALA A 1 280 ? 3.467 5.813 -23.160 1.00 96.50 280 ALA A N 1
ATOM 2206 C CA . ALA A 1 280 ? 4.097 7.034 -23.654 1.00 96.50 280 ALA A CA 1
ATOM 2207 C C . ALA A 1 280 ? 5.109 7.602 -22.648 1.00 96.50 280 ALA A C 1
ATOM 2209 O O . ALA A 1 280 ? 6.209 8.030 -23.025 1.00 96.50 280 ALA A O 1
ATOM 2210 N N . ARG A 1 281 ? 4.774 7.561 -21.352 1.00 95.94 281 ARG A N 1
ATOM 2211 C CA . ARG A 1 281 ? 5.681 8.011 -20.299 1.00 95.94 281 ARG A CA 1
ATOM 2212 C C . ARG A 1 281 ? 6.914 7.117 -20.185 1.00 95.94 281 ARG A C 1
ATOM 2214 O O . ARG A 1 281 ? 8.022 7.648 -20.176 1.00 95.94 281 ARG A O 1
ATOM 2221 N N . LEU A 1 282 ? 6.754 5.795 -20.153 1.00 96.62 282 LEU A N 1
ATOM 2222 C CA . LEU A 1 282 ? 7.877 4.854 -20.088 1.00 96.62 282 LEU A CA 1
ATOM 2223 C C . LEU A 1 282 ? 8.817 5.021 -21.290 1.00 96.62 282 LEU A C 1
ATOM 2225 O O . LEU A 1 282 ? 10.028 5.124 -21.106 1.00 96.62 282 LEU A O 1
ATOM 2229 N N . ARG A 1 283 ? 8.280 5.169 -22.511 1.00 96.00 283 ARG A N 1
ATOM 2230 C CA . ARG A 1 283 ? 9.092 5.474 -23.705 1.00 96.00 283 ARG A CA 1
ATOM 2231 C C . ARG A 1 283 ? 9.883 6.772 -23.563 1.00 96.00 283 ARG A C 1
ATOM 2233 O O . ARG A 1 283 ? 11.058 6.813 -23.918 1.00 96.00 283 ARG A O 1
ATOM 2240 N N . THR A 1 284 ? 9.259 7.815 -23.017 1.00 94.31 284 THR A N 1
ATOM 2241 C CA . THR A 1 284 ? 9.933 9.096 -22.760 1.00 94.31 284 THR A CA 1
ATOM 2242 C C . THR A 1 284 ? 11.105 8.918 -21.792 1.00 94.31 284 THR A C 1
ATOM 2244 O O . THR A 1 284 ? 12.192 9.434 -22.041 1.00 94.31 284 THR A O 1
ATOM 2247 N N . LEU A 1 285 ? 10.912 8.152 -20.715 1.00 94.25 285 LEU A N 1
ATOM 2248 C CA . LEU A 1 285 ? 11.952 7.884 -19.719 1.00 94.25 285 LEU A CA 1
ATOM 2249 C C . LEU A 1 285 ? 13.107 7.049 -20.291 1.00 94.25 285 LEU A C 1
ATOM 2251 O O . LEU A 1 285 ? 14.265 7.382 -20.057 1.00 94.25 285 LEU A O 1
ATOM 2255 N N . VAL A 1 286 ? 12.826 6.023 -21.104 1.00 94.88 286 VAL A N 1
ATOM 2256 C CA . VAL A 1 286 ? 13.853 5.187 -21.768 1.00 94.88 286 VAL A CA 1
ATOM 2257 C C . VAL A 1 286 ? 14.820 6.014 -22.626 1.00 94.88 286 VAL A C 1
ATOM 2259 O O . VAL A 1 286 ? 16.001 5.659 -22.744 1.00 94.88 286 VAL A O 1
ATOM 2262 N N . LEU A 1 287 ? 14.317 7.090 -23.239 1.00 93.00 287 LEU A N 1
ATOM 2263 C CA . LEU A 1 287 ? 15.060 7.973 -24.141 1.00 93.00 287 LEU A CA 1
ATOM 2264 C C . LEU A 1 287 ? 15.748 9.145 -23.427 1.00 93.00 287 LEU A C 1
ATOM 2266 O O . LEU A 1 287 ? 16.537 9.850 -24.061 1.00 93.00 287 LEU A O 1
ATOM 2270 N N . LEU A 1 288 ? 15.469 9.358 -22.139 1.00 91.38 288 LEU A N 1
ATOM 2271 C CA . LEU A 1 288 ? 15.955 10.512 -21.394 1.00 91.38 288 LEU A CA 1
ATOM 2272 C C . LEU A 1 288 ? 17.481 10.462 -21.206 1.00 91.38 288 LEU A C 1
ATOM 2274 O O . LEU A 1 288 ? 18.078 9.413 -20.936 1.00 91.38 288 LEU A O 1
ATOM 2278 N N . ARG A 1 289 ? 18.125 11.621 -21.365 1.00 90.31 289 ARG A N 1
ATOM 2279 C CA . ARG A 1 289 ? 19.583 11.781 -21.317 1.00 90.31 289 ARG A CA 1
ATOM 2280 C C . ARG A 1 289 ? 19.981 12.943 -20.420 1.00 90.31 289 ARG A C 1
ATOM 2282 O O . ARG A 1 289 ? 19.272 13.941 -20.363 1.00 90.31 289 ARG A O 1
ATOM 2289 N N . SER A 1 290 ? 21.145 12.825 -19.789 1.00 85.31 290 SER A N 1
ATOM 2290 C CA . SER A 1 290 ? 21.800 13.895 -19.033 1.00 85.31 290 SER A CA 1
ATOM 2291 C C . SER A 1 290 ? 23.261 13.977 -19.464 1.00 85.31 290 SER A C 1
ATOM 2293 O O . SER A 1 290 ? 23.931 12.955 -19.553 1.00 85.31 290 SER A O 1
ATOM 2295 N N . GLY A 1 291 ? 23.749 15.164 -19.839 1.00 83.31 291 GLY A N 1
ATOM 2296 C CA . GLY A 1 291 ? 25.141 15.335 -20.287 1.00 83.31 291 GLY A CA 1
ATOM 2297 C C . GLY A 1 291 ? 25.545 14.482 -21.505 1.00 83.31 291 GLY A C 1
ATOM 2298 O O . GLY A 1 291 ? 26.705 14.110 -21.639 1.00 83.31 291 GLY A O 1
ATOM 2299 N N . GLY A 1 292 ? 24.594 14.124 -22.377 1.00 84.19 292 GLY A N 1
ATOM 2300 C CA . GLY A 1 292 ? 24.825 13.273 -23.555 1.00 84.19 292 GLY A CA 1
ATOM 2301 C C . GLY A 1 292 ? 24.781 11.762 -23.283 1.00 84.19 292 GLY A C 1
ATOM 2302 O O . GLY A 1 292 ? 24.589 10.978 -24.222 1.00 84.19 292 GLY A O 1
ATOM 2303 N N . THR A 1 293 ? 24.856 11.337 -22.021 1.00 87.25 293 THR A N 1
ATOM 2304 C CA . THR A 1 293 ? 24.705 9.936 -21.612 1.00 87.25 293 THR A CA 1
ATOM 2305 C C . THR A 1 293 ? 23.252 9.614 -21.268 1.00 87.25 293 THR A C 1
ATOM 2307 O O . THR A 1 293 ? 22.414 10.498 -21.079 1.00 87.25 293 THR A O 1
ATOM 2310 N N . ARG A 1 294 ? 22.915 8.320 -21.266 1.00 90.62 294 ARG A N 1
ATOM 2311 C CA . ARG A 1 294 ? 21.600 7.840 -20.819 1.00 90.62 294 ARG A CA 1
ATOM 2312 C C . ARG A 1 294 ? 21.436 8.182 -19.340 1.00 90.62 294 ARG A C 1
ATOM 2314 O O . ARG A 1 294 ? 22.370 7.966 -18.576 1.00 90.62 294 ARG A O 1
ATOM 2321 N N . LEU A 1 295 ? 20.269 8.706 -18.966 1.00 91.31 295 LEU A N 1
ATOM 2322 C CA . LEU A 1 295 ? 20.007 9.075 -17.575 1.00 91.31 295 LEU A CA 1
ATOM 2323 C C . LEU A 1 295 ? 19.902 7.837 -16.673 1.00 91.31 295 LEU A C 1
ATOM 2325 O O . LEU A 1 295 ? 20.454 7.831 -15.581 1.00 91.31 295 LEU A O 1
ATOM 2329 N N . TYR A 1 296 ? 19.189 6.812 -17.143 1.00 93.88 296 TYR A N 1
ATOM 2330 C CA . TYR A 1 296 ? 18.911 5.594 -16.385 1.00 93.88 296 TYR A CA 1
ATOM 2331 C C . TYR A 1 296 ? 19.849 4.449 -16.762 1.00 93.88 296 TYR A C 1
ATOM 2333 O O . TYR A 1 296 ? 20.262 4.324 -17.921 1.00 93.88 296 TYR A O 1
ATOM 2341 N N . SER A 1 297 ? 20.110 3.584 -15.787 1.00 94.44 297 SER A N 1
ATOM 2342 C CA . SER A 1 297 ? 20.866 2.347 -15.916 1.00 94.44 297 SER A CA 1
ATOM 2343 C C . SER A 1 297 ? 20.274 1.414 -16.975 1.00 94.44 297 SER A C 1
ATOM 2345 O O . SER A 1 297 ? 19.070 1.409 -17.257 1.00 94.44 297 SER A O 1
ATOM 2347 N N . ASP A 1 298 ? 21.127 0.587 -17.584 1.00 94.06 298 ASP A N 1
ATOM 2348 C CA . ASP A 1 298 ? 20.676 -0.361 -18.605 1.00 94.06 298 ASP A CA 1
ATOM 2349 C C . ASP A 1 298 ? 19.703 -1.406 -18.033 1.00 94.06 298 ASP A C 1
ATOM 2351 O O . ASP A 1 298 ? 18.807 -1.843 -18.753 1.00 94.06 298 ASP A O 1
ATOM 2355 N N . GLN A 1 299 ? 19.800 -1.737 -16.741 1.00 94.12 299 GLN A N 1
ATOM 2356 C CA . GLN A 1 299 ? 18.862 -2.631 -16.058 1.00 94.12 299 GLN A CA 1
ATOM 2357 C C . GLN A 1 299 ? 17.443 -2.045 -16.027 1.00 94.12 299 GLN A C 1
ATOM 2359 O O . GLN A 1 299 ? 16.503 -2.693 -16.486 1.00 94.12 299 GLN A O 1
ATOM 2364 N N . VAL A 1 300 ? 17.282 -0.807 -15.549 1.00 94.31 300 VAL A N 1
ATOM 2365 C CA . VAL A 1 300 ? 15.964 -0.155 -15.457 1.00 94.31 300 VAL A CA 1
ATOM 2366 C C . VAL A 1 300 ? 15.395 0.114 -16.845 1.00 94.31 300 VAL A C 1
ATOM 2368 O O . VAL A 1 300 ? 14.204 -0.080 -17.086 1.00 94.31 300 VAL A O 1
ATOM 2371 N N . ARG A 1 301 ? 16.248 0.497 -17.801 1.00 96.44 301 ARG A N 1
ATOM 2372 C CA . ARG A 1 301 ? 15.835 0.676 -19.198 1.00 96.44 301 ARG A CA 1
ATOM 2373 C C . ARG A 1 301 ? 15.358 -0.626 -19.833 1.00 96.44 301 ARG A C 1
ATOM 2375 O O . ARG A 1 301 ? 14.324 -0.604 -20.491 1.00 96.44 301 ARG A O 1
ATOM 2382 N N . SER A 1 302 ? 16.064 -1.734 -19.614 1.00 95.00 302 SER A N 1
ATOM 2383 C CA . SER A 1 302 ? 15.640 -3.049 -20.110 1.00 95.00 302 SER A CA 1
ATOM 2384 C C . SER A 1 302 ? 14.318 -3.464 -19.470 1.00 95.00 302 SER A C 1
ATOM 2386 O O . SER A 1 302 ? 13.395 -3.828 -20.181 1.00 95.00 302 SER A O 1
ATOM 2388 N N . ALA A 1 303 ? 14.151 -3.270 -18.158 1.00 95.94 303 ALA A N 1
ATOM 2389 C CA . ALA A 1 303 ? 12.887 -3.557 -17.479 1.00 95.94 303 ALA A CA 1
ATOM 2390 C C . ALA A 1 303 ? 11.704 -2.729 -18.025 1.00 95.94 303 ALA A C 1
ATOM 2392 O O . ALA A 1 303 ? 10.593 -3.246 -18.155 1.00 95.94 303 ALA A O 1
ATOM 2393 N N . MET A 1 304 ? 11.928 -1.455 -18.378 1.00 97.19 304 MET A N 1
ATOM 2394 C CA . MET A 1 304 ? 10.916 -0.641 -19.061 1.00 97.19 304 MET A CA 1
ATOM 2395 C C . MET A 1 304 ? 10.593 -1.186 -20.457 1.00 97.19 304 MET A C 1
ATOM 2397 O O . MET A 1 304 ? 9.420 -1.259 -20.810 1.00 97.19 304 MET A O 1
ATOM 2401 N N . ILE A 1 305 ? 11.602 -1.572 -21.243 1.00 95.88 305 ILE A N 1
ATOM 2402 C CA . ILE A 1 305 ? 11.415 -2.148 -22.585 1.00 95.88 305 ILE A CA 1
ATOM 2403 C C . ILE A 1 305 ? 10.629 -3.458 -22.499 1.00 95.88 305 ILE A C 1
ATOM 2405 O O . ILE A 1 305 ? 9.595 -3.574 -23.150 1.00 95.88 305 ILE A O 1
ATOM 2409 N N . ASP A 1 306 ? 11.031 -4.375 -21.622 1.00 94.62 306 ASP A N 1
ATOM 2410 C CA . ASP A 1 306 ? 10.330 -5.635 -21.384 1.00 94.62 306 ASP A CA 1
ATOM 2411 C C . ASP A 1 306 ? 8.846 -5.422 -21.043 1.00 94.62 306 ASP A C 1
ATOM 2413 O O . ASP A 1 306 ? 7.982 -6.193 -21.452 1.00 94.62 306 ASP A O 1
ATOM 2417 N N . MET A 1 307 ? 8.532 -4.394 -20.249 1.00 95.38 307 MET A N 1
ATOM 2418 C CA . MET A 1 307 ? 7.155 -4.063 -19.876 1.00 95.38 307 MET A CA 1
ATOM 2419 C C . MET A 1 307 ? 6.335 -3.588 -21.086 1.00 95.38 307 MET A C 1
ATOM 2421 O O . MET A 1 307 ? 5.170 -3.961 -21.233 1.00 95.38 307 MET A O 1
ATOM 2425 N N . LEU A 1 308 ? 6.944 -2.781 -21.960 1.00 95.31 308 LEU A N 1
ATOM 2426 C CA . LEU A 1 308 ? 6.329 -2.307 -23.202 1.00 95.31 308 LEU A CA 1
ATOM 2427 C C . LEU A 1 308 ? 6.082 -3.468 -24.175 1.00 95.31 308 LEU A C 1
ATOM 2429 O O . LEU A 1 308 ? 4.996 -3.572 -24.743 1.00 95.31 308 LEU A O 1
ATOM 2433 N N . GLU A 1 309 ? 7.063 -4.358 -24.329 1.00 94.19 309 GLU A N 1
ATOM 2434 C CA . GLU A 1 309 ? 6.955 -5.561 -25.159 1.00 94.19 309 GLU A CA 1
ATOM 2435 C C . GLU A 1 309 ? 5.908 -6.532 -24.615 1.00 94.19 309 GLU A C 1
ATOM 2437 O O . GLU A 1 309 ? 5.124 -7.121 -25.362 1.00 94.19 309 GLU A O 1
ATOM 2442 N N . TRP A 1 310 ? 5.842 -6.687 -23.294 1.00 93.00 310 TRP A N 1
ATOM 2443 C CA . TRP A 1 310 ? 4.850 -7.557 -22.684 1.00 93.00 310 TRP A CA 1
ATOM 2444 C C . TRP A 1 310 ? 3.420 -7.076 -22.955 1.00 93.00 310 TRP A C 1
ATOM 2446 O O . TRP A 1 310 ? 2.548 -7.888 -23.277 1.00 93.00 310 TRP A O 1
ATOM 2456 N N . ARG A 1 311 ? 3.191 -5.757 -22.920 1.00 94.00 311 ARG A N 1
ATOM 2457 C CA . ARG A 1 311 ? 1.913 -5.163 -23.326 1.00 94.00 311 ARG A CA 1
ATOM 2458 C C . ARG A 1 311 ? 1.639 -5.347 -24.821 1.00 94.00 311 ARG A C 1
ATOM 2460 O O . ARG A 1 311 ? 0.529 -5.737 -25.175 1.00 94.00 311 ARG A O 1
ATOM 2467 N N . SER A 1 312 ? 2.620 -5.109 -25.699 1.00 92.19 312 SER A N 1
ATOM 2468 C CA . SER A 1 312 ? 2.417 -5.266 -27.151 1.00 92.19 312 SER A CA 1
ATOM 2469 C C . SER A 1 312 ? 2.095 -6.707 -27.550 1.00 92.19 312 SER A C 1
ATOM 2471 O O . SER A 1 312 ? 1.385 -6.934 -28.524 1.00 92.19 312 SER A O 1
ATOM 2473 N N . ASN A 1 313 ? 2.564 -7.674 -26.761 1.00 90.88 313 ASN A N 1
ATOM 2474 C CA . ASN A 1 313 ? 2.245 -9.094 -26.890 1.00 90.88 313 ASN A CA 1
ATOM 2475 C C . ASN A 1 313 ? 0.960 -9.499 -26.142 1.00 90.88 313 ASN A C 1
ATOM 2477 O O . ASN A 1 313 ? 0.823 -10.645 -25.711 1.00 90.88 313 ASN A O 1
ATOM 2481 N N . ALA A 1 314 ? 0.032 -8.557 -25.947 1.00 88.00 314 ALA A N 1
ATOM 2482 C CA . ALA A 1 314 ? -1.272 -8.778 -25.323 1.00 88.00 314 ALA A CA 1
ATOM 2483 C C . ALA A 1 314 ? -1.203 -9.471 -23.947 1.00 88.00 314 ALA A C 1
ATOM 2485 O O . ALA A 1 314 ? -2.082 -10.260 -23.593 1.00 88.00 314 ALA A O 1
ATOM 2486 N N . TRP A 1 315 ? -0.170 -9.163 -23.154 1.00 89.31 315 TRP A N 1
ATOM 2487 C CA . TRP A 1 315 ? 0.017 -9.677 -21.792 1.00 89.31 315 TRP A CA 1
ATOM 2488 C C . TRP A 1 315 ? 0.217 -11.195 -21.695 1.00 89.31 315 TRP A C 1
ATOM 2490 O O . TRP A 1 315 ? -0.027 -11.783 -20.635 1.00 89.31 315 TRP A O 1
ATOM 2500 N N . TRP A 1 316 ? 0.665 -11.863 -22.765 1.00 80.19 316 TRP A N 1
ATOM 2501 C CA . TRP A 1 316 ? 0.921 -13.304 -22.710 1.00 80.19 316 TRP A CA 1
ATOM 2502 C C . TRP A 1 316 ? 1.980 -13.673 -21.659 1.00 80.19 316 TRP A C 1
ATOM 2504 O O . TRP A 1 316 ? 2.969 -12.955 -21.509 1.00 80.19 316 TRP A O 1
ATOM 2514 N N . PRO A 1 317 ? 1.810 -14.782 -20.910 1.00 68.06 317 PRO A N 1
ATOM 2515 C CA . PRO A 1 317 ? 2.782 -15.196 -19.901 1.00 68.06 317 PRO A CA 1
ATOM 2516 C C . PRO A 1 317 ? 4.178 -15.366 -20.512 1.00 68.06 317 PRO A C 1
ATOM 2518 O O . PRO A 1 317 ? 4.324 -16.043 -21.527 1.00 68.06 317 PRO A O 1
ATOM 2521 N N . ARG A 1 318 ? 5.217 -14.803 -19.875 1.00 60.38 318 ARG A N 1
ATOM 2522 C CA . ARG A 1 318 ? 6.601 -14.853 -20.391 1.00 60.38 318 ARG A CA 1
ATOM 2523 C C . ARG A 1 318 ? 7.108 -16.284 -20.656 1.00 60.38 318 ARG A C 1
ATOM 2525 O O . ARG A 1 318 ? 7.912 -16.472 -21.557 1.00 60.38 318 ARG A O 1
ATOM 2532 N N . ALA A 1 319 ? 6.581 -17.288 -19.947 1.00 52.72 319 ALA A N 1
ATOM 2533 C CA . ALA A 1 319 ? 6.910 -18.706 -20.140 1.00 52.72 319 ALA A CA 1
ATOM 2534 C C . ALA A 1 319 ? 6.472 -19.289 -21.502 1.00 52.72 319 ALA A C 1
ATOM 2536 O O . ALA A 1 319 ? 6.939 -20.354 -21.885 1.00 52.72 319 ALA A O 1
ATOM 2537 N N . HIS A 1 320 ? 5.585 -18.622 -22.250 1.00 41.91 320 HIS A N 1
ATOM 2538 C CA . HIS A 1 320 ? 5.118 -19.128 -23.547 1.00 41.91 320 HIS A CA 1
ATOM 2539 C C . HIS A 1 320 ? 6.057 -18.813 -24.724 1.00 41.91 320 HIS A C 1
ATOM 2541 O O . HIS A 1 320 ? 5.893 -19.406 -25.789 1.00 41.91 320 HIS A O 1
ATOM 2547 N N . PHE A 1 321 ? 7.041 -17.922 -24.549 1.00 37.78 321 PHE A N 1
ATOM 2548 C CA . PHE A 1 321 ? 7.976 -17.542 -25.617 1.00 37.78 321 PHE A CA 1
ATOM 2549 C C . PHE A 1 321 ? 9.078 -18.582 -25.880 1.00 37.78 321 PHE A C 1
ATOM 2551 O O . PHE A 1 321 ? 9.631 -18.595 -26.974 1.00 37.78 321 PHE A O 1
ATOM 2558 N N . GLU A 1 322 ? 9.351 -19.499 -24.944 1.00 34.50 322 GLU A N 1
ATOM 2559 C CA . GLU A 1 322 ? 10.358 -20.563 -25.126 1.00 34.50 322 GLU A CA 1
ATOM 2560 C C . GLU A 1 322 ? 9.879 -21.722 -26.024 1.00 34.50 322 GLU A C 1
ATOM 2562 O O . GLU A 1 322 ? 10.678 -22.564 -26.421 1.00 34.50 322 GLU A O 1
ATOM 2567 N N . HIS A 1 323 ? 8.591 -21.775 -26.381 1.00 36.19 323 HIS A N 1
ATOM 2568 C CA . HIS A 1 323 ? 8.024 -22.840 -27.224 1.00 36.19 323 HIS A CA 1
ATOM 2569 C C . HIS A 1 323 ? 7.712 -22.406 -28.667 1.00 36.19 323 HIS A C 1
ATOM 2571 O O . HIS A 1 323 ? 7.116 -23.179 -29.415 1.00 36.19 323 HIS A O 1
ATOM 2577 N N . LEU A 1 324 ? 8.090 -21.184 -29.062 1.00 33.31 324 LEU A N 1
ATOM 2578 C CA . LEU A 1 324 ? 7.823 -20.628 -30.399 1.00 33.31 324 LEU A CA 1
ATOM 2579 C C . LEU A 1 324 ? 9.069 -20.045 -31.101 1.00 33.31 324 LEU A C 1
ATOM 2581 O O . LEU A 1 324 ? 8.924 -19.252 -32.031 1.00 33.31 324 LEU A O 1
ATOM 2585 N N . GLN A 1 325 ? 10.275 -20.457 -30.703 1.00 32.03 325 GLN A N 1
ATOM 2586 C CA . GLN A 1 325 ? 11.513 -20.269 -31.478 1.00 32.03 325 GLN A CA 1
ATOM 2587 C C . GLN A 1 325 ? 12.104 -21.620 -31.872 1.00 32.03 325 GLN A C 1
ATOM 2589 O O . GLN A 1 325 ? 12.672 -21.695 -32.983 1.00 32.03 325 GLN A O 1
#

Foldseek 3Di:
DPPPQFWEWEAEPVGDIDTHRDDVFDFQLNVQVVRCVSSQFHFPFKAFPVRDTDDRGDGDDGPGYIYTYGDGGCVLLVQLLVLLVVADAPPDPCLVVSLVSNLPRDDQALVSLLSSLLSLLVSLLVPVVCLLSSLVSLVSCCVSDQWDDDPDPPDDICGSLNSNPVSLVVLQVPQDQDLDQDPVLCVVQVDPVSSNVVSVSSLSSNLSSLQSVLSNVVSVSDDVVVLLVLLCVLQNDDPDPDDGHDLSSLVSNLSSCLRCVLVLCPDDPVSVVSVVVVLVSLVVQLPDDDPNHRPDDPVSSVSSVVSNVCVVVSVPDPVVVVVPD

Radius of gyration: 22.5 Å; chains: 1; bounding box: 56×50×65 Å

Sequence (325 aa):
MVAANEMLQVALLSGKTAQLPIQPETMLKEVKEAAEDELEVGIRHFVREDGTVMGEWQMVRQGESLQAVAGYNIKVRHHAQALLDKITPVNCPGFRKIMDDLLGIELHNGEELKCILRSVFKKAIEEPAHGETCARIAVGFRERYPEFRPENESQKPLSFIRALVPICQEEFESMPITFEASQLDKAKFPRAETLQAELTRRKHRMLACVSFLGHLFLERLLAMKVIGQIVHDLIGPRRGDGDPPHEHMIECVLKLLTLVGRTLDADMPTGVELMNSFEARLRTLVLLRSGGTRLYSDQVRSAMIDMLEWRSNAWWPRAHFEHLQ

Secondary structure (DSSP, 8-state):
-----EEEEEEETTS-EEEEEE-TT-BHHHHHHHHHHHHTSEEEEEEETTSPEEPTTSBPPTT-EEEEEEEE-HHHHHHHHHHHTT---TTSTHHHHHHHHHHTS---SHHHHHHHHHHHHHHHHH-GGGHHHHHHHHHHHHHH-SEE--SSTTSPPEEHHHHHHHHHHHHHHTS-S--SPPHHHHHH--SHHHHHHHHHHHHHHHHHHHHHHHHHHHTTSS-HHHHHHHHHHHHSPPSSSPPPPPHHHHHHHHHHHHHHHHHHHHH-HHHHHHHHHHHHHHHHHHH-EETTEESS-HHHHHHHHHHHHHHHTTT--GGGGGG--

pLDDT: mean 86.98, std 11.45, range [32.03, 97.88]

InterPro domains:
  IPR003890 MIF4G-like, type 3 [PF02854] (94-313)
  IPR003890 MIF4G-like, type 3 [SM00543] (77-314)
  IPR016024 Armadillo-type fold [SSF48371] (75-315)